Protein AF-A0A6D2KDP3-F1 (afdb_monomer)

Radius of gyration: 31.4 Å; Cα contacts (8 Å, |Δi|>4): 65; chains: 1; bounding box: 60×47×122 Å

Organism: NCBI:txid1685480

pLDDT: mean 83.22, std 13.93, range [36.09, 97.56]

Structure (mmCIF, N/CA/C/O backbone):
data_AF-A0A6D2KDP3-F1
#
_entry.id   AF-A0A6D2KDP3-F1
#
loop_
_atom_site.group_PDB
_atom_site.id
_atom_site.type_symbol
_atom_site.label_atom_id
_atom_site.label_alt_id
_atom_site.label_comp_id
_atom_site.label_asym_id
_atom_site.label_entity_id
_atom_site.label_seq_id
_atom_site.pdbx_PDB_ins_code
_atom_site.Cartn_x
_atom_site.Cartn_y
_atom_site.Cartn_z
_atom_site.occupancy
_atom_site.B_iso_or_equiv
_atom_site.auth_seq_id
_atom_site.auth_comp_id
_atom_site.auth_asym_id
_atom_site.auth_atom_id
_atom_site.pdbx_PDB_model_num
ATOM 1 N N . MET A 1 1 ? 18.283 -15.056 -41.418 1.00 46.12 1 MET A N 1
ATOM 2 C CA . MET A 1 1 ? 17.300 -15.075 -40.313 1.00 46.12 1 MET A CA 1
ATOM 3 C C . MET A 1 1 ? 17.983 -15.741 -39.132 1.00 46.12 1 MET A C 1
ATOM 5 O O . MET A 1 1 ? 18.569 -16.794 -39.342 1.00 46.12 1 MET A O 1
ATOM 9 N N . ALA A 1 2 ? 18.026 -15.110 -37.956 1.00 52.62 2 ALA A N 1
ATOM 10 C CA . ALA A 1 2 ? 18.610 -15.748 -36.775 1.00 52.62 2 ALA A CA 1
ATOM 11 C C . ALA A 1 2 ? 17.752 -16.968 -36.399 1.00 52.62 2 ALA A C 1
ATOM 13 O O . ALA A 1 2 ? 16.531 -16.838 -36.316 1.00 52.62 2 ALA A O 1
ATOM 14 N N . SER A 1 3 ? 18.375 -18.143 -36.258 1.00 61.03 3 SER A N 1
ATOM 15 C CA . SER A 1 3 ? 17.665 -19.381 -35.919 1.00 61.03 3 SER A CA 1
ATOM 16 C C . SER A 1 3 ? 17.065 -19.262 -34.520 1.00 61.03 3 SER A C 1
ATOM 18 O O . SER A 1 3 ? 17.753 -18.877 -33.576 1.00 61.03 3 SER A O 1
ATOM 20 N N . THR A 1 4 ? 15.778 -19.573 -34.400 1.00 68.31 4 THR A N 1
ATOM 21 C CA . THR A 1 4 ? 15.065 -19.679 -33.121 1.00 68.31 4 THR A CA 1
ATOM 22 C C . THR A 1 4 ? 15.136 -21.095 -32.540 1.00 68.31 4 THR A C 1
ATOM 24 O O . THR A 1 4 ? 14.509 -21.361 -31.513 1.00 68.31 4 THR A O 1
ATOM 27 N N . GLU A 1 5 ? 15.892 -22.009 -33.165 1.00 58.38 5 GLU A N 1
ATOM 28 C CA . GLU A 1 5 ? 16.120 -23.354 -32.631 1.00 58.38 5 GLU A CA 1
ATOM 29 C C . GLU A 1 5 ? 16.758 -23.285 -31.240 1.00 58.38 5 GLU A C 1
ATOM 31 O O . GLU A 1 5 ? 17.808 -22.678 -31.039 1.00 58.38 5 GLU A O 1
ATOM 36 N N . GLY A 1 6 ? 16.100 -23.916 -30.265 1.00 71.94 6 GLY A N 1
ATOM 37 C CA . GLY A 1 6 ? 16.553 -23.979 -28.873 1.00 71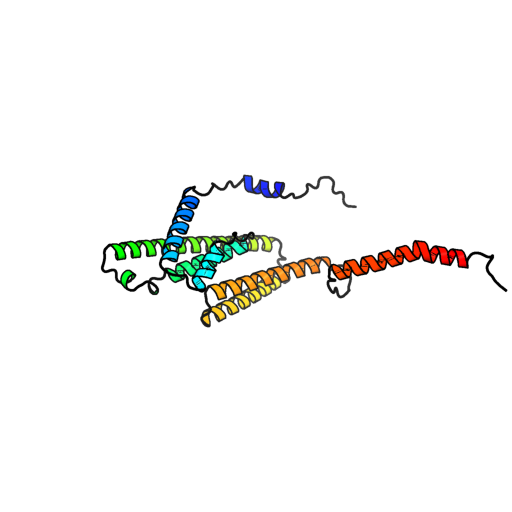.94 6 GLY A CA 1
ATOM 38 C C . GLY A 1 6 ? 16.032 -22.865 -27.961 1.00 71.94 6 GLY A C 1
ATOM 39 O O . GLY A 1 6 ? 16.231 -22.946 -26.749 1.00 71.94 6 GLY A O 1
ATOM 40 N N . LEU A 1 7 ? 15.324 -21.856 -28.485 1.00 75.06 7 LEU A N 1
ATOM 41 C CA . LEU A 1 7 ? 14.681 -20.845 -27.642 1.00 75.06 7 LEU A CA 1
ATOM 42 C C . LEU A 1 7 ? 13.385 -21.401 -27.043 1.00 75.06 7 LEU A C 1
ATOM 44 O O . LEU A 1 7 ? 12.393 -21.614 -27.738 1.00 75.06 7 LEU A O 1
ATOM 48 N N . VAL A 1 8 ? 13.386 -21.619 -25.728 1.00 73.00 8 VAL A N 1
ATOM 49 C CA . VAL A 1 8 ? 12.184 -22.008 -24.983 1.00 73.00 8 VAL A CA 1
ATOM 50 C C . VAL A 1 8 ? 11.321 -20.762 -24.749 1.00 73.00 8 VAL A C 1
ATOM 52 O O . VAL A 1 8 ? 11.825 -19.779 -24.197 1.00 73.00 8 VAL A O 1
ATOM 55 N N . PRO A 1 9 ? 10.029 -20.764 -25.131 1.00 75.31 9 PRO A N 1
ATOM 56 C CA . PRO A 1 9 ? 9.141 -19.644 -24.853 1.00 75.31 9 PRO A CA 1
ATOM 57 C C . PRO A 1 9 ? 9.036 -19.394 -23.346 1.00 75.31 9 PRO A C 1
ATOM 59 O O . PRO A 1 9 ? 8.791 -20.321 -22.570 1.00 75.31 9 PRO A O 1
ATOM 62 N N . ILE A 1 10 ? 9.154 -18.132 -22.927 1.00 81.94 10 ILE A N 1
ATOM 63 C CA . ILE A 1 10 ? 8.838 -17.739 -21.550 1.00 81.94 10 ILE A CA 1
ATOM 64 C C . ILE A 1 10 ? 7.318 -17.828 -21.389 1.00 81.94 10 ILE A C 1
ATOM 66 O O . ILE A 1 10 ? 6.576 -16.914 -21.747 1.00 81.94 10 ILE A O 1
ATOM 70 N N . THR A 1 11 ? 6.842 -18.967 -20.891 1.00 87.62 11 THR A N 1
ATOM 71 C CA . THR A 1 11 ? 5.418 -19.190 -20.620 1.00 87.62 11 THR A CA 1
ATOM 72 C C . THR A 1 11 ? 5.048 -18.727 -19.212 1.00 87.62 11 THR A C 1
ATOM 74 O O . THR A 1 11 ? 5.884 -18.679 -18.308 1.00 87.62 11 THR A O 1
ATOM 77 N N . ARG A 1 12 ? 3.756 -18.448 -18.987 1.00 83.44 12 ARG A N 1
ATOM 78 C CA . ARG A 1 12 ? 3.230 -18.173 -17.638 1.00 83.44 12 ARG A CA 1
ATOM 79 C C . ARG A 1 12 ? 3.528 -19.321 -16.670 1.00 83.44 12 ARG A C 1
ATOM 81 O O . ARG A 1 12 ? 3.846 -19.057 -15.520 1.00 83.44 12 ARG A O 1
ATOM 88 N N . ALA A 1 13 ? 3.450 -20.569 -17.137 1.00 86.62 13 ALA A N 1
ATOM 89 C CA . ALA A 1 13 ? 3.757 -21.750 -16.332 1.00 86.62 13 ALA A CA 1
ATOM 90 C C . ALA A 1 13 ? 5.242 -21.811 -15.946 1.00 86.62 13 ALA A C 1
ATOM 92 O O . ALA A 1 13 ? 5.565 -22.046 -14.787 1.00 86.62 13 ALA A O 1
ATOM 93 N N . PHE A 1 14 ? 6.140 -21.521 -16.893 1.00 87.44 14 PHE A N 1
ATOM 94 C CA . PHE A 1 14 ? 7.574 -21.437 -16.621 1.00 87.44 14 PHE A CA 1
ATOM 95 C C . PHE A 1 14 ? 7.880 -20.371 -15.562 1.00 87.44 14 PHE A C 1
ATOM 97 O O . PHE A 1 14 ? 8.545 -20.672 -14.575 1.00 87.44 14 PHE A O 1
ATOM 104 N N . LEU A 1 15 ? 7.331 -19.158 -15.699 1.00 85.88 15 LEU A N 1
ATOM 105 C CA . LEU A 1 15 ? 7.496 -18.108 -14.686 1.00 85.88 15 LEU A CA 1
ATOM 106 C C . LEU A 1 15 ? 6.872 -18.493 -13.335 1.00 85.88 15 LEU A C 1
ATOM 108 O O . LEU A 1 15 ? 7.463 -18.218 -12.295 1.00 85.88 15 LEU A O 1
ATOM 112 N N . ALA A 1 16 ? 5.707 -19.150 -13.342 1.00 86.12 16 ALA A N 1
ATOM 113 C CA . ALA A 1 16 ? 5.037 -19.605 -12.125 1.00 86.12 16 ALA A CA 1
ATOM 114 C C . ALA A 1 16 ? 5.876 -20.635 -11.352 1.00 86.12 16 ALA A C 1
ATOM 116 O O . ALA A 1 16 ? 5.977 -20.522 -10.136 1.00 86.12 16 ALA A O 1
ATOM 117 N N . SER A 1 17 ? 6.558 -21.553 -12.047 1.00 88.62 17 SER A N 1
ATOM 118 C CA . SER A 1 17 ? 7.390 -22.588 -11.412 1.00 88.62 17 SER A CA 1
ATOM 119 C C . SER A 1 17 ? 8.554 -22.047 -10.574 1.00 88.62 17 SER A C 1
ATOM 121 O O . SER A 1 17 ? 9.079 -22.734 -9.699 1.00 88.62 17 SER A O 1
ATOM 123 N N . TYR A 1 18 ? 8.961 -20.791 -10.794 1.00 87.12 18 TYR A N 1
ATOM 124 C CA . TYR A 1 18 ? 9.938 -20.132 -9.927 1.00 87.12 18 TYR A CA 1
ATOM 125 C C . TYR A 1 18 ? 9.412 -19.991 -8.490 1.00 87.12 18 TYR A C 1
ATOM 127 O O . TYR A 1 18 ? 10.179 -20.118 -7.533 1.00 87.12 18 TYR A O 1
ATOM 135 N N . TYR A 1 19 ? 8.106 -19.758 -8.340 1.00 86.56 19 TYR A N 1
ATOM 136 C CA . TYR A 1 19 ? 7.448 -19.572 -7.050 1.00 86.56 19 TYR A CA 1
ATOM 137 C C . TYR A 1 19 ? 7.180 -20.887 -6.313 1.00 86.56 19 TYR A C 1
ATOM 139 O O . TYR A 1 19 ? 7.042 -20.855 -5.095 1.00 86.56 19 TYR A O 1
ATOM 147 N N . ASP A 1 20 ? 7.222 -22.039 -6.991 1.00 89.38 20 ASP A N 1
ATOM 148 C CA . ASP A 1 20 ? 7.078 -23.361 -6.354 1.00 89.38 20 ASP A CA 1
ATOM 149 C C . ASP A 1 20 ? 8.162 -23.616 -5.290 1.00 89.38 20 ASP A C 1
ATOM 151 O O . ASP A 1 20 ? 7.960 -24.363 -4.335 1.00 89.38 20 ASP A O 1
ATOM 155 N N . LYS A 1 21 ? 9.319 -22.952 -5.420 1.00 92.44 21 LYS A N 1
ATOM 156 C CA . LYS A 1 21 ? 10.424 -23.000 -4.446 1.00 92.44 21 LYS A CA 1
ATOM 157 C C . LYS A 1 21 ? 10.150 -22.200 -3.170 1.00 92.44 21 LYS A C 1
ATOM 159 O O . LYS A 1 21 ? 10.904 -22.320 -2.207 1.00 92.44 21 LYS A O 1
ATOM 164 N N . TYR A 1 22 ? 9.113 -21.369 -3.175 1.00 88.56 22 TYR A N 1
ATOM 165 C CA . TYR A 1 22 ? 8.744 -20.463 -2.094 1.00 88.56 22 TYR A CA 1
ATOM 166 C C . TYR A 1 22 ? 7.292 -20.731 -1.673 1.00 88.56 22 TYR A C 1
ATOM 168 O O . TYR A 1 22 ? 6.423 -19.883 -1.897 1.00 88.56 22 TYR A O 1
ATOM 176 N N . PRO A 1 23 ? 7.001 -21.910 -1.090 1.00 86.44 23 PRO A N 1
ATOM 177 C CA . PRO A 1 23 ? 5.648 -22.248 -0.675 1.00 86.44 23 PRO A CA 1
ATOM 178 C C . PRO A 1 23 ? 5.154 -21.248 0.374 1.00 86.44 23 PRO A C 1
ATOM 180 O O . PRO A 1 23 ? 5.837 -20.971 1.362 1.00 86.44 23 PRO A O 1
ATOM 183 N N . PHE A 1 24 ? 3.956 -20.713 0.153 1.00 82.81 24 PHE A N 1
ATOM 184 C CA . PHE A 1 24 ? 3.272 -19.857 1.112 1.00 82.81 24 PHE A CA 1
ATOM 185 C C . PHE A 1 24 ? 2.238 -20.703 1.867 1.00 82.81 24 PHE A C 1
ATOM 187 O O . PHE A 1 24 ? 1.398 -21.329 1.214 1.00 82.81 24 PHE A O 1
ATOM 194 N N . PRO A 1 25 ? 2.294 -20.774 3.210 1.00 88.69 25 PRO A N 1
ATOM 195 C CA . PRO A 1 25 ? 1.276 -21.486 3.969 1.00 88.69 25 PRO A CA 1
ATOM 196 C C . PRO A 1 25 ? -0.090 -20.827 3.732 1.00 88.69 25 PRO A C 1
ATOM 198 O O . PRO A 1 25 ? -0.162 -19.597 3.658 1.00 88.69 25 PRO A O 1
ATOM 201 N N . PRO A 1 26 ? -1.176 -21.608 3.598 1.00 88.19 26 PRO A N 1
ATOM 202 C CA . PRO A 1 26 ? -2.503 -21.028 3.471 1.00 88.19 26 PRO A CA 1
ATOM 203 C C . PRO A 1 26 ? -2.823 -20.171 4.701 1.00 88.19 26 PRO A C 1
ATOM 205 O O . PRO A 1 26 ? -2.294 -20.390 5.794 1.00 88.19 26 PRO A O 1
ATOM 208 N N . LEU A 1 27 ? -3.689 -19.177 4.508 1.00 89.00 27 LEU A N 1
ATOM 209 C CA . LEU A 1 27 ? -4.209 -18.383 5.618 1.00 89.00 27 LEU A CA 1
ATOM 210 C C . LEU A 1 27 ? -4.971 -19.291 6.594 1.00 89.00 27 LEU A C 1
ATOM 212 O O . LEU A 1 27 ? -5.552 -20.291 6.181 1.00 89.00 27 LEU A O 1
ATOM 216 N N . SER A 1 28 ? -4.970 -18.929 7.879 1.00 94.25 28 SER A N 1
ATOM 217 C CA . SER A 1 28 ? -5.755 -19.645 8.891 1.00 94.25 28 SER A CA 1
ATOM 218 C C . SER A 1 28 ? -7.245 -19.602 8.545 1.00 94.25 28 SER A C 1
ATOM 220 O O . SER A 1 28 ? -7.756 -18.545 8.167 1.00 94.25 28 SER A O 1
ATOM 222 N N . ASP A 1 29 ? -7.953 -20.710 8.771 1.00 91.75 29 ASP A N 1
ATOM 223 C CA . ASP A 1 29 ? -9.418 -20.787 8.657 1.00 91.75 29 ASP A CA 1
ATOM 224 C C . ASP A 1 29 ? -10.123 -19.777 9.581 1.00 91.75 29 ASP A C 1
ATOM 226 O O . ASP A 1 29 ? -11.243 -19.330 9.308 1.00 91.75 29 ASP A O 1
ATOM 230 N N . ASP A 1 30 ? -9.441 -19.351 10.651 1.00 94.44 30 ASP A N 1
ATOM 231 C CA . ASP A 1 30 ? -9.917 -18.296 11.542 1.00 94.44 30 ASP A CA 1
ATOM 232 C C . ASP A 1 30 ? -10.173 -16.981 10.802 1.00 94.44 30 ASP A C 1
ATOM 234 O O . ASP A 1 30 ? -11.064 -16.243 11.203 1.00 94.44 30 ASP A O 1
ATOM 238 N N . VAL A 1 31 ? -9.442 -16.680 9.722 1.00 90.31 31 VAL A N 1
ATOM 239 C CA . VAL A 1 31 ? -9.628 -15.435 8.961 1.00 90.31 31 VAL A CA 1
ATOM 240 C C . VAL A 1 31 ? -11.032 -15.390 8.367 1.00 90.31 31 VAL A C 1
ATOM 242 O O . VAL A 1 31 ? -11.761 -14.432 8.600 1.00 90.31 31 VAL A O 1
ATOM 245 N N . SER A 1 32 ? -11.450 -16.445 7.663 1.00 89.62 32 SER A N 1
ATOM 246 C CA . SER A 1 32 ? -12.784 -16.509 7.057 1.00 89.62 32 SER A CA 1
ATOM 247 C C . SER A 1 32 ? -13.897 -16.493 8.104 1.00 89.62 32 SER A C 1
ATOM 249 O O . SER A 1 32 ? -14.913 -15.819 7.906 1.00 89.62 32 SER A O 1
ATOM 251 N N . ARG A 1 33 ? -13.698 -17.192 9.231 1.00 95.06 33 ARG A N 1
ATOM 252 C CA . ARG A 1 33 ? -14.648 -17.178 10.352 1.00 95.06 33 ARG A CA 1
ATOM 253 C C . ARG A 1 33 ? -14.780 -15.772 10.942 1.00 95.06 33 ARG A C 1
ATOM 255 O O . ARG A 1 33 ? -15.877 -15.227 10.957 1.00 95.06 33 ARG A O 1
ATOM 262 N N . LEU A 1 34 ? -13.666 -15.163 11.350 1.00 94.25 34 LEU A N 1
ATOM 263 C CA . LEU A 1 34 ? -13.648 -13.838 11.974 1.00 94.25 34 LEU A CA 1
ATOM 264 C C . LEU A 1 34 ? -14.169 -12.751 11.029 1.00 94.25 34 LEU A C 1
ATOM 266 O O . LEU A 1 34 ? -14.900 -11.872 11.471 1.00 94.25 34 LEU A O 1
ATOM 270 N N . SER A 1 35 ? -13.862 -12.818 9.729 1.00 90.25 35 SER A N 1
ATOM 271 C CA . SER A 1 35 ? -14.442 -11.900 8.742 1.00 90.25 35 SER A CA 1
ATOM 272 C C . SER A 1 35 ? -15.966 -12.019 8.674 1.00 90.25 35 SER A C 1
ATOM 274 O O . SER A 1 35 ? -16.649 -11.000 8.647 1.00 90.25 35 SER A O 1
ATOM 276 N N . SER A 1 36 ? -16.505 -13.242 8.706 1.00 90.38 36 SER A N 1
ATOM 277 C CA . SER A 1 36 ? -17.957 -13.475 8.694 1.00 90.38 36 SER A CA 1
ATOM 278 C C . SER A 1 36 ? -18.632 -12.957 9.970 1.00 90.38 36 SER A C 1
ATOM 280 O O . SER A 1 36 ? -19.693 -12.327 9.905 1.00 90.38 36 SER A O 1
ATOM 282 N N . ASP A 1 37 ? -17.993 -13.163 11.124 1.00 93.44 37 ASP A N 1
ATOM 283 C CA . ASP A 1 37 ? -18.463 -12.645 12.412 1.00 93.44 37 ASP A CA 1
ATOM 284 C C . ASP A 1 37 ? -18.471 -11.107 12.411 1.00 93.44 37 ASP A C 1
ATOM 286 O O . ASP A 1 37 ? -19.469 -10.485 12.783 1.00 93.44 37 ASP A O 1
ATOM 290 N N . MET A 1 38 ? -17.401 -10.474 11.914 1.00 89.56 38 MET A N 1
ATOM 291 C CA . MET A 1 38 ? -17.318 -9.016 11.772 1.00 89.56 38 MET A CA 1
ATOM 292 C C . MET A 1 38 ? -18.407 -8.471 10.843 1.00 89.56 38 MET A C 1
ATOM 294 O O . MET A 1 38 ? -19.080 -7.506 11.203 1.00 89.56 38 MET A O 1
ATOM 298 N N . SER A 1 39 ? -18.635 -9.093 9.681 1.00 87.69 39 SER A N 1
ATOM 299 C CA . SER A 1 39 ? -19.715 -8.694 8.770 1.00 87.69 39 SER A CA 1
ATOM 300 C C . SER A 1 39 ? -21.092 -8.788 9.431 1.00 87.69 39 SER A C 1
ATOM 302 O O . SER A 1 39 ? -21.916 -7.891 9.258 1.00 87.69 39 SER A O 1
ATOM 304 N N . SER A 1 40 ? -21.328 -9.831 10.231 1.00 91.38 40 SER A N 1
ATOM 305 C CA . SER A 1 40 ? -22.587 -10.014 10.964 1.00 91.38 40 SER A CA 1
ATOM 306 C C . SER A 1 40 ? -22.798 -8.915 12.012 1.00 91.38 40 SER A C 1
ATOM 308 O O . SER A 1 40 ? -23.883 -8.342 12.105 1.00 91.38 40 SER A O 1
ATOM 310 N N . LEU A 1 41 ? -21.751 -8.556 12.762 1.00 90.06 41 LEU A N 1
ATOM 311 C CA . LEU A 1 41 ? -21.798 -7.457 13.733 1.00 90.06 41 LEU A CA 1
ATOM 312 C C . LEU A 1 41 ? -22.047 -6.099 13.063 1.00 90.06 41 LEU A C 1
ATOM 314 O O . LEU A 1 41 ? -22.858 -5.314 13.553 1.00 90.06 41 LEU A O 1
ATOM 318 N N . ILE A 1 42 ? -21.404 -5.833 11.922 1.00 85.81 42 ILE A N 1
ATOM 319 C CA . ILE A 1 42 ? -21.619 -4.603 11.142 1.00 85.81 42 ILE A CA 1
ATOM 320 C C . ILE A 1 42 ? -23.080 -4.504 10.682 1.00 85.81 42 ILE A C 1
ATOM 322 O O . ILE A 1 42 ? -23.688 -3.441 10.799 1.00 85.81 42 ILE A O 1
ATOM 326 N N . GLN A 1 43 ? -23.673 -5.606 10.212 1.00 86.38 43 GLN A N 1
ATOM 327 C CA . GLN A 1 43 ? -25.085 -5.635 9.815 1.00 86.38 43 GLN A CA 1
ATOM 328 C C . GLN A 1 43 ? -26.025 -5.343 10.990 1.00 86.38 43 GLN A C 1
ATOM 330 O O . GLN A 1 43 ? -26.993 -4.603 10.821 1.00 86.38 43 GLN A O 1
ATOM 335 N N . LEU A 1 44 ? -25.738 -5.878 12.181 1.00 89.75 44 LEU A N 1
ATOM 336 C CA . LEU A 1 44 ? -26.519 -5.588 13.388 1.00 89.75 44 LEU A CA 1
ATOM 337 C C . LEU A 1 44 ? -26.429 -4.109 13.788 1.00 89.75 44 LEU A C 1
ATOM 339 O O . LEU A 1 44 ? -27.440 -3.515 14.158 1.00 89.75 44 LEU A O 1
ATOM 343 N N . LEU A 1 45 ? -25.249 -3.494 13.680 1.00 86.06 45 LEU A N 1
ATOM 344 C CA . LEU A 1 45 ? -25.071 -2.063 13.950 1.00 86.06 45 LEU A CA 1
ATOM 345 C C . LEU A 1 45 ? -25.836 -1.192 12.944 1.00 86.06 45 LEU A C 1
ATOM 347 O O . LEU A 1 45 ? -26.512 -0.244 13.344 1.00 86.06 45 LEU A O 1
ATOM 351 N N . ALA A 1 46 ? -25.803 -1.550 11.658 1.00 83.81 46 ALA A N 1
ATOM 352 C CA . ALA A 1 46 ? -26.519 -0.833 10.601 1.00 83.81 46 ALA A CA 1
ATOM 353 C C . ALA A 1 46 ? -28.054 -0.887 10.756 1.00 83.81 46 ALA A C 1
ATOM 355 O O . ALA A 1 46 ? -28.758 -0.006 10.265 1.00 83.81 46 ALA A O 1
ATOM 356 N N . GLN A 1 47 ? -28.588 -1.900 11.450 1.00 86.81 47 GLN A N 1
ATOM 357 C CA . GLN A 1 47 ? -30.016 -1.973 11.787 1.00 86.81 47 GLN A CA 1
ATOM 358 C C . GLN A 1 47 ? -30.416 -0.975 12.880 1.00 86.81 47 GLN A C 1
ATOM 360 O O . GLN A 1 47 ? -31.574 -0.565 12.927 1.00 86.81 47 GLN A O 1
ATOM 365 N N . GLN A 1 48 ? -29.485 -0.587 13.757 1.00 87.38 48 GLN A N 1
ATOM 366 C CA . GLN A 1 48 ? -29.758 0.362 14.839 1.00 87.38 48 GLN A CA 1
ATOM 367 C C . GLN A 1 48 ? -29.583 1.820 14.406 1.00 87.38 48 GLN A C 1
ATOM 369 O O . GLN A 1 48 ? -30.296 2.691 14.901 1.00 87.38 48 GLN A O 1
ATOM 374 N N . SER A 1 49 ? -28.676 2.076 13.461 1.00 85.25 49 SER A N 1
ATOM 375 C CA . SER A 1 49 ? -28.372 3.414 12.952 1.00 85.25 49 SER A CA 1
ATOM 376 C C . SER A 1 49 ? -28.094 3.357 11.455 1.00 85.25 49 SER A C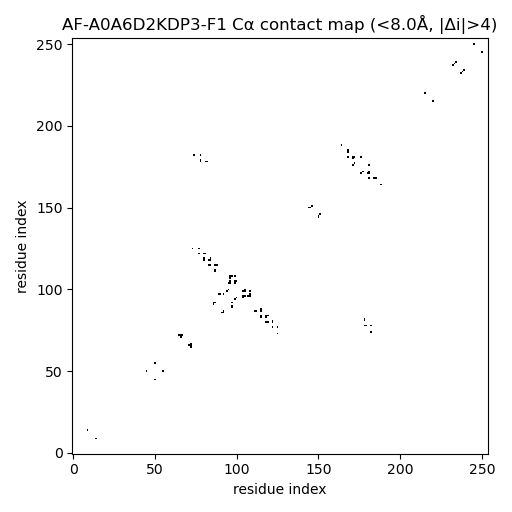 1
ATOM 378 O O . SER A 1 49 ? -27.237 2.594 11.013 1.00 85.25 49 SER A O 1
ATOM 380 N N . SER A 1 50 ? -28.786 4.186 10.666 1.00 83.94 50 SER A N 1
ATOM 381 C CA . SER A 1 50 ? -28.498 4.284 9.232 1.00 83.94 50 SER A CA 1
ATOM 382 C C . SER A 1 50 ? -27.089 4.847 9.008 1.00 83.94 50 SER A C 1
ATOM 384 O O . SER A 1 50 ? -26.757 5.870 9.614 1.00 83.94 50 SER A O 1
ATOM 386 N N . PRO A 1 51 ? -26.271 4.223 8.141 1.00 84.12 51 PRO A N 1
ATOM 387 C CA . PRO A 1 51 ? -24.927 4.703 7.861 1.00 84.12 51 PRO A CA 1
ATOM 388 C C . PRO A 1 51 ? -24.973 6.077 7.191 1.00 84.12 51 PRO A C 1
ATOM 390 O O . PRO A 1 51 ? -25.830 6.372 6.355 1.00 84.12 51 PRO A O 1
ATOM 393 N N . SER A 1 52 ? -24.015 6.925 7.540 1.00 87.12 52 SER A N 1
ATOM 394 C CA . SER A 1 52 ? -23.745 8.172 6.835 1.00 87.12 52 SER A CA 1
ATOM 395 C C . SER A 1 52 ? -23.313 7.909 5.386 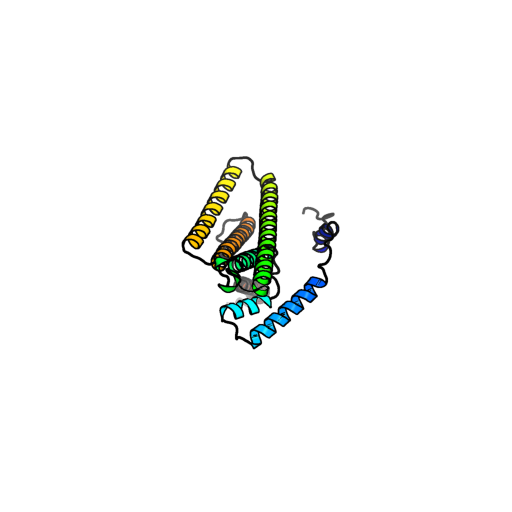1.00 87.12 52 SER A C 1
ATOM 397 O O . SER A 1 52 ? -22.946 6.796 4.996 1.00 87.12 52 SER A O 1
ATOM 399 N N . GLN A 1 53 ? -23.297 8.962 4.566 1.00 84.94 53 GLN A N 1
ATOM 400 C CA . GLN A 1 53 ? -22.809 8.869 3.187 1.00 84.94 53 GLN A CA 1
ATOM 401 C C . GLN A 1 53 ? -21.351 8.376 3.122 1.00 84.94 53 GLN A C 1
ATOM 403 O O . GLN A 1 53 ? -21.005 7.588 2.244 1.00 84.94 53 GLN A O 1
ATOM 408 N N . GLY A 1 54 ? -20.504 8.804 4.065 1.00 82.56 54 GLY A N 1
ATOM 409 C CA . GLY A 1 54 ? -19.108 8.367 4.143 1.00 82.56 54 GLY A CA 1
ATOM 410 C C . GLY A 1 54 ? -18.968 6.888 4.509 1.00 82.56 54 GLY A C 1
ATOM 411 O O . GLY A 1 54 ? -18.173 6.179 3.893 1.00 82.56 54 GLY A O 1
ATOM 412 N N . GLU A 1 55 ? -19.773 6.412 5.460 1.00 83.75 55 GLU A N 1
ATOM 413 C CA . GLU A 1 55 ? -19.803 4.999 5.866 1.00 83.75 55 GLU A CA 1
ATOM 414 C C . GLU A 1 55 ? -20.358 4.103 4.758 1.00 83.75 55 GLU A C 1
ATOM 416 O O . GLU A 1 55 ? -19.829 3.022 4.526 1.00 83.75 55 GLU A O 1
ATOM 421 N N . THR A 1 56 ? -21.358 4.576 4.013 1.00 84.38 56 THR A N 1
ATOM 422 C CA . THR A 1 56 ? -21.910 3.845 2.863 1.00 84.38 56 THR A CA 1
ATOM 423 C C . THR A 1 56 ? -20.836 3.608 1.798 1.00 84.38 56 THR A C 1
ATOM 425 O O . THR A 1 56 ? -20.639 2.471 1.381 1.00 84.38 56 THR A O 1
ATOM 428 N N . CYS A 1 57 ? -20.054 4.635 1.437 1.00 84.25 57 CYS A N 1
ATOM 429 C CA . CYS A 1 57 ? -18.932 4.469 0.504 1.00 84.25 57 CYS A CA 1
ATOM 430 C C . CYS A 1 57 ? -17.885 3.455 0.996 1.00 84.25 57 CYS A C 1
ATOM 432 O O . CYS A 1 57 ? -17.318 2.725 0.189 1.00 84.25 57 CYS A O 1
ATOM 434 N N . LEU A 1 58 ? -17.608 3.415 2.304 1.00 84.19 58 LEU A N 1
ATOM 435 C CA . LEU A 1 58 ? -16.668 2.457 2.897 1.00 84.19 58 LEU A CA 1
ATOM 436 C C . LEU A 1 58 ? -17.201 1.022 2.857 1.00 84.19 58 LEU A C 1
ATOM 438 O O . LEU A 1 58 ? -16.445 0.097 2.567 1.00 84.19 58 LEU A O 1
ATOM 442 N N . ILE A 1 59 ? -18.494 0.837 3.125 1.00 83.19 59 ILE A N 1
ATOM 443 C CA . ILE A 1 59 ? -19.165 -0.463 3.016 1.00 83.19 59 ILE A CA 1
ATOM 444 C C . ILE A 1 59 ? -19.129 -0.946 1.563 1.00 83.19 59 ILE A C 1
ATOM 446 O O . ILE A 1 59 ? -18.796 -2.102 1.306 1.00 83.19 59 ILE A O 1
ATOM 450 N N . ASP A 1 60 ? -19.415 -0.063 0.607 1.00 84.31 60 ASP A N 1
ATOM 451 C CA . ASP A 1 60 ? -19.349 -0.389 -0.816 1.00 84.31 60 ASP A CA 1
ATOM 452 C C . ASP A 1 60 ? -17.925 -0.767 -1.243 1.00 84.31 60 ASP A C 1
ATOM 454 O O . ASP A 1 60 ? -17.754 -1.770 -1.935 1.00 84.31 60 ASP A O 1
ATOM 458 N N . GLU A 1 61 ? -16.904 -0.019 -0.801 1.00 84.75 61 GLU A N 1
ATOM 459 C CA . GLU A 1 61 ? -15.487 -0.321 -1.062 1.00 84.75 61 GLU A CA 1
ATOM 460 C C . GLU A 1 61 ? -15.077 -1.676 -0.465 1.00 84.75 61 GLU A C 1
ATOM 462 O O . GLU A 1 61 ? -14.414 -2.460 -1.142 1.00 84.75 61 GLU A O 1
ATOM 467 N N . ALA A 1 62 ? -15.523 -1.998 0.754 1.00 82.00 62 ALA A N 1
ATOM 468 C CA . ALA A 1 62 ? -15.237 -3.276 1.410 1.00 82.00 62 ALA A CA 1
ATOM 469 C C . ALA A 1 62 ? -15.857 -4.488 0.687 1.00 82.00 62 ALA A C 1
ATOM 471 O O . ALA A 1 62 ? -15.335 -5.597 0.789 1.00 82.00 62 ALA A O 1
ATOM 472 N N . ASN A 1 63 ? -16.949 -4.279 -0.053 1.00 83.06 63 ASN A N 1
ATOM 473 C CA . ASN A 1 63 ? -17.615 -5.318 -0.841 1.00 83.06 63 ASN A CA 1
ATOM 474 C C . ASN A 1 63 ? -17.043 -5.470 -2.264 1.00 83.06 63 ASN A C 1
ATOM 476 O O . ASN A 1 63 ? -17.428 -6.398 -2.980 1.00 83.06 63 ASN A O 1
ATOM 480 N N . GLN A 1 64 ? -16.143 -4.581 -2.703 1.00 84.94 64 GLN A N 1
ATOM 481 C CA . GLN A 1 64 ? -15.499 -4.710 -4.010 1.00 84.94 64 GLN A CA 1
ATOM 482 C C . GLN A 1 64 ? -14.449 -5.831 -4.012 1.00 84.94 64 GLN A C 1
ATOM 484 O O . GLN A 1 64 ? -13.787 -6.078 -3.000 1.00 84.94 64 GLN A O 1
ATOM 489 N N . PRO A 1 65 ? -14.229 -6.500 -5.160 1.00 84.75 65 PRO A N 1
ATOM 490 C CA . PRO A 1 65 ? -13.115 -7.424 -5.287 1.00 84.75 65 PRO A CA 1
ATOM 491 C C . PRO A 1 65 ? -11.785 -6.681 -5.077 1.00 84.75 65 PRO A C 1
ATOM 493 O O . PRO A 1 65 ? -11.635 -5.538 -5.523 1.00 84.75 65 PRO A O 1
ATOM 496 N N . PRO A 1 66 ? -10.790 -7.323 -4.441 1.00 81.25 66 PRO A N 1
ATOM 497 C CA . PRO A 1 66 ? -9.506 -6.688 -4.195 1.00 81.25 66 PRO A CA 1
ATOM 498 C C . PRO A 1 66 ? -8.816 -6.312 -5.517 1.00 81.25 66 PRO A C 1
ATOM 500 O O . PRO A 1 66 ? -8.952 -7.034 -6.513 1.00 81.25 66 PRO A O 1
ATOM 503 N N . PRO A 1 67 ? -8.019 -5.224 -5.541 1.00 84.50 67 PRO A N 1
ATOM 504 C CA . PRO A 1 67 ? -7.284 -4.835 -6.734 1.00 84.50 67 PRO A CA 1
ATOM 505 C C . PRO A 1 67 ? -6.399 -5.970 -7.254 1.00 84.50 67 PRO A C 1
ATOM 507 O O . PRO A 1 67 ? -5.619 -6.562 -6.509 1.00 84.50 67 PRO A O 1
ATOM 510 N N . HIS A 1 68 ? -6.474 -6.237 -8.559 1.00 81.94 68 HIS A N 1
ATOM 511 C CA . HIS A 1 68 ? -5.683 -7.295 -9.197 1.00 81.94 68 HIS A CA 1
ATOM 512 C C . HIS A 1 68 ? -4.176 -6.976 -9.211 1.00 81.94 68 HIS A C 1
ATOM 514 O O . HIS A 1 68 ? -3.331 -7.870 -9.264 1.00 81.94 68 HIS A O 1
ATOM 520 N N . LYS A 1 69 ? -3.810 -5.690 -9.222 1.00 82.69 69 LYS A N 1
ATOM 521 C CA . LYS A 1 69 ? -2.412 -5.258 -9.283 1.00 82.69 69 LYS A CA 1
ATOM 522 C C . LYS A 1 69 ? -1.822 -5.178 -7.880 1.00 82.69 69 LYS A C 1
ATOM 524 O O . LYS A 1 69 ? -2.351 -4.478 -7.024 1.00 82.69 69 LYS A O 1
ATOM 529 N N . ILE A 1 70 ? -0.678 -5.832 -7.675 1.00 82.25 70 ILE A N 1
ATOM 530 C CA . ILE A 1 70 ? 0.005 -5.858 -6.374 1.00 82.25 70 ILE A CA 1
ATOM 531 C C . ILE A 1 70 ? 0.357 -4.457 -5.863 1.00 82.25 70 ILE A C 1
ATOM 533 O O . ILE A 1 70 ? 0.238 -4.196 -4.673 1.00 82.25 70 ILE A O 1
ATOM 537 N N . ASP A 1 71 ? 0.757 -3.536 -6.742 1.00 81.50 71 ASP A N 1
ATOM 538 C CA . ASP A 1 71 ? 1.081 -2.168 -6.341 1.00 81.50 71 ASP A CA 1
ATOM 539 C C . ASP A 1 71 ? -0.156 -1.400 -5.879 1.00 81.50 71 ASP A C 1
ATOM 541 O O . ASP A 1 71 ? -0.084 -0.716 -4.867 1.00 81.50 71 ASP A O 1
ATOM 545 N N . GLU A 1 72 ? -1.283 -1.567 -6.569 1.00 84.56 72 GLU A N 1
ATOM 546 C CA . GLU A 1 72 ? -2.568 -0.969 -6.196 1.00 84.56 72 GLU A CA 1
ATOM 547 C C . GLU A 1 72 ? -3.074 -1.525 -4.866 1.00 84.56 72 GLU A C 1
ATOM 549 O O . GLU A 1 72 ? -3.501 -0.776 -3.994 1.00 84.56 72 GLU A O 1
ATOM 554 N N . ASN A 1 73 ? -2.955 -2.841 -4.678 1.00 87.88 73 ASN A N 1
ATOM 555 C CA . ASN A 1 73 ? -3.341 -3.505 -3.442 1.00 87.88 73 ASN A CA 1
ATOM 556 C C . ASN A 1 73 ? -2.493 -3.026 -2.253 1.00 87.88 73 ASN A C 1
ATOM 558 O O . ASN A 1 73 ? -3.037 -2.612 -1.235 1.00 87.88 73 ASN A O 1
ATOM 562 N N . MET A 1 74 ? -1.164 -3.013 -2.394 1.00 85.50 74 MET A N 1
ATOM 563 C CA . MET A 1 74 ? -0.254 -2.539 -1.343 1.00 85.50 74 MET A CA 1
ATOM 564 C C . MET A 1 74 ? -0.506 -1.073 -0.987 1.00 85.50 74 MET A C 1
ATOM 566 O O . MET A 1 74 ? -0.403 -0.681 0.173 1.00 85.50 74 MET A O 1
ATOM 570 N N . TRP A 1 75 ? -0.851 -0.271 -1.988 1.00 86.38 75 TRP A N 1
ATOM 571 C CA . TRP A 1 75 ? -1.201 1.126 -1.817 1.00 86.38 75 TRP A CA 1
ATOM 572 C C . TRP A 1 75 ? -2.482 1.320 -1.017 1.00 86.38 75 TRP A C 1
ATOM 574 O O . TRP A 1 75 ? -2.494 2.060 -0.037 1.00 86.38 75 TRP A O 1
ATOM 584 N N . LYS A 1 76 ? -3.539 0.607 -1.415 1.00 87.56 76 LYS A N 1
ATOM 585 C CA . LYS A 1 76 ? -4.828 0.613 -0.731 1.00 87.56 76 LYS A CA 1
ATOM 586 C C . LYS A 1 76 ? -4.705 0.107 0.699 1.00 87.56 76 LYS A C 1
ATOM 588 O O . LYS A 1 76 ? -5.229 0.740 1.602 1.00 87.56 76 LYS A O 1
ATOM 593 N N . ASN A 1 77 ? -3.939 -0.956 0.935 1.00 90.25 77 ASN A N 1
ATOM 594 C CA . ASN A 1 77 ? -3.680 -1.433 2.294 1.00 90.25 77 ASN A CA 1
ATOM 595 C C . ASN A 1 77 ? -3.041 -0.349 3.166 1.00 90.25 77 ASN A C 1
ATOM 597 O O . ASN A 1 77 ? -3.440 -0.179 4.312 1.00 90.25 77 ASN A O 1
ATOM 601 N N . ARG A 1 78 ? -2.080 0.408 2.626 1.00 92.12 78 ARG A N 1
ATOM 602 C CA . ARG A 1 78 ? -1.415 1.477 3.373 1.00 92.12 78 ARG A CA 1
ATOM 603 C C . ARG A 1 78 ? -2.362 2.645 3.683 1.00 92.12 78 ARG A C 1
ATOM 605 O O . ARG A 1 78 ? -2.383 3.096 4.823 1.00 92.12 78 ARG A O 1
ATOM 612 N N . GLU A 1 79 ? -3.180 3.061 2.710 1.00 91.94 79 GLU A N 1
ATOM 613 C CA . GLU A 1 79 ? -4.251 4.055 2.900 1.00 91.94 79 GLU A CA 1
ATOM 614 C C . GLU A 1 79 ? -5.183 3.637 4.046 1.00 91.94 79 GLU A C 1
ATOM 616 O O . GLU A 1 79 ? -5.366 4.382 5.005 1.00 91.94 79 GLU A O 1
ATOM 621 N N . GLN A 1 80 ? -5.709 2.409 3.988 1.00 90.88 80 GLN A N 1
ATOM 622 C CA . GLN A 1 80 ? -6.648 1.896 4.987 1.00 90.88 80 GLN A CA 1
ATOM 623 C C . GLN A 1 80 ? -5.999 1.757 6.373 1.00 90.88 80 GLN A C 1
ATOM 625 O O . GLN A 1 80 ? -6.621 2.091 7.377 1.00 90.88 80 GLN A O 1
ATOM 630 N N . MET A 1 81 ? -4.740 1.312 6.457 1.00 93.50 81 MET A N 1
ATOM 631 C CA . MET A 1 81 ? -4.012 1.238 7.731 1.00 93.50 81 MET A CA 1
ATOM 632 C C . MET A 1 81 ? -3.805 2.622 8.357 1.00 93.50 81 MET A C 1
ATOM 634 O O . MET A 1 81 ? -3.994 2.769 9.563 1.00 93.50 81 MET A O 1
ATOM 638 N N . GLU A 1 82 ? -3.439 3.636 7.567 1.00 94.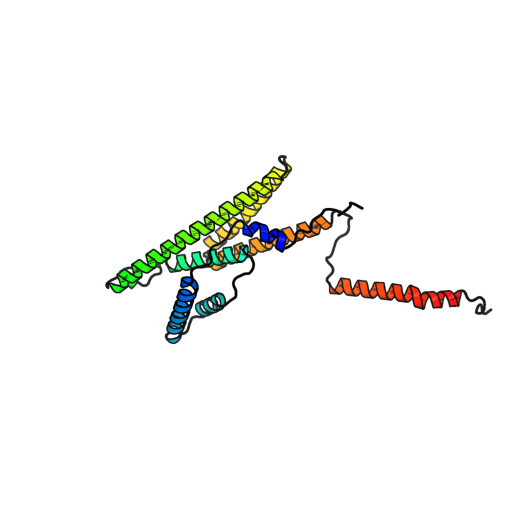38 82 GLU A N 1
ATOM 639 C CA . GLU A 1 82 ? -3.255 5.002 8.073 1.00 94.38 82 GLU A CA 1
ATOM 640 C C . GLU A 1 82 ? -4.587 5.635 8.508 1.00 94.38 82 GLU A C 1
ATOM 642 O O . GLU A 1 82 ? -4.635 6.267 9.563 1.00 94.38 82 GLU A O 1
ATOM 647 N N . GLU A 1 83 ? -5.682 5.397 7.779 1.00 92.75 83 GLU A N 1
ATOM 648 C CA . GLU A 1 83 ? -7.034 5.813 8.186 1.00 92.75 83 GLU A CA 1
ATOM 649 C C . GLU A 1 83 ? -7.478 5.133 9.492 1.00 92.75 83 GLU A C 1
ATOM 651 O O . GLU A 1 83 ? -7.956 5.792 10.418 1.00 92.75 83 GLU A O 1
ATOM 656 N N . ILE A 1 84 ? -7.260 3.821 9.628 1.00 93.06 84 ILE A N 1
ATOM 657 C CA . ILE A 1 84 ? -7.565 3.092 10.868 1.00 93.06 84 ILE A CA 1
ATOM 658 C C . ILE A 1 84 ? -6.738 3.647 12.031 1.00 93.06 84 ILE A C 1
ATOM 660 O O . ILE A 1 84 ? -7.282 3.929 13.097 1.00 93.06 84 ILE A O 1
ATOM 664 N N . LEU A 1 85 ? -5.435 3.860 11.840 1.00 94.38 85 LEU A N 1
ATOM 665 C CA . LEU A 1 85 ? -4.569 4.441 12.868 1.00 94.38 85 LEU A CA 1
ATOM 666 C C . LEU A 1 85 ? -4.979 5.861 13.242 1.00 94.38 85 LEU A C 1
ATOM 668 O O . LEU A 1 85 ? -4.870 6.236 14.410 1.00 94.38 85 LEU A O 1
ATOM 672 N N . PHE A 1 86 ? -5.450 6.642 12.272 1.00 92.88 86 PHE A N 1
ATOM 673 C CA . PHE A 1 86 ? -5.991 7.970 12.499 1.00 92.88 86 PHE A CA 1
ATOM 674 C C . PHE A 1 86 ? -7.238 7.912 13.381 1.00 92.88 86 PHE A C 1
ATOM 676 O O . PHE A 1 86 ? -7.297 8.649 14.364 1.00 92.88 86 PHE A O 1
ATOM 683 N N . LEU A 1 87 ? -8.182 7.008 13.096 1.00 91.25 87 LEU A N 1
ATOM 684 C CA . LEU A 1 87 ? -9.388 6.784 13.906 1.00 91.25 87 LEU A CA 1
ATOM 685 C C . LEU A 1 87 ? -9.063 6.266 15.313 1.00 91.25 87 LEU A C 1
ATOM 687 O O . LEU A 1 87 ? -9.668 6.702 16.292 1.00 91.25 87 LEU A O 1
ATOM 691 N N . LEU A 1 88 ? -8.076 5.377 15.428 1.00 93.69 88 LEU A N 1
ATOM 692 C CA . LEU A 1 88 ? -7.638 4.794 16.696 1.00 93.69 88 LEU A CA 1
ATOM 693 C C . LEU A 1 88 ? -6.798 5.751 17.557 1.00 93.69 88 LEU A C 1
ATOM 695 O O . LEU A 1 88 ? -6.401 5.372 18.660 1.00 93.69 88 LEU A O 1
ATOM 699 N N . GLN A 1 89 ? -6.550 6.992 17.125 1.00 93.25 89 GLN A N 1
ATOM 700 C CA . GLN A 1 89 ? -5.876 7.977 17.969 1.00 93.25 89 GLN A CA 1
ATOM 701 C C . GLN A 1 89 ? -6.706 8.294 19.223 1.00 93.25 89 GLN A C 1
ATOM 703 O O . GLN A 1 89 ? -7.861 8.705 19.087 1.00 93.25 89 GLN A O 1
ATOM 708 N N . PRO A 1 90 ? -6.123 8.222 20.439 1.00 90.81 90 PRO A N 1
ATOM 709 C CA . PRO A 1 90 ? -6.852 8.493 21.678 1.00 90.81 90 PRO A CA 1
ATOM 710 C C . PRO A 1 90 ? -7.538 9.859 21.714 1.00 90.81 90 PRO A C 1
ATOM 712 O O . PRO A 1 90 ? -8.580 10.008 22.338 1.00 90.81 90 PRO A O 1
ATOM 715 N N . SER A 1 91 ? -6.995 10.864 21.020 1.00 91.50 91 SER A N 1
ATOM 716 C CA . SER A 1 91 ? -7.600 12.197 20.913 1.00 91.50 91 SER A CA 1
ATOM 717 C C . SER A 1 91 ? -8.976 12.196 20.238 1.00 91.50 91 SER A C 1
ATOM 719 O O . SER A 1 91 ? -9.767 13.101 20.505 1.00 91.50 91 SER A O 1
ATOM 721 N N . ARG A 1 92 ? -9.274 11.187 19.411 1.00 90.94 92 ARG A N 1
ATOM 722 C CA . ARG A 1 92 ? -10.537 11.024 18.673 1.00 90.94 92 ARG A CA 1
ATOM 723 C C . ARG A 1 92 ? -11.547 10.125 19.367 1.00 90.94 92 ARG A C 1
ATOM 725 O O . ARG A 1 92 ? -12.669 9.996 18.888 1.00 90.94 92 ARG A O 1
ATOM 732 N N . TRP A 1 93 ? -11.165 9.497 20.471 1.00 91.44 93 TRP A N 1
ATOM 733 C CA . TRP A 1 93 ? -12.064 8.608 21.187 1.00 91.44 93 TRP A CA 1
ATOM 734 C C . TRP A 1 93 ? -13.162 9.399 21.911 1.00 91.44 93 TRP A C 1
ATOM 736 O O . TRP A 1 93 ? -12.930 10.546 22.320 1.00 91.44 93 TRP A O 1
ATOM 746 N N . PRO A 1 94 ? -14.337 8.784 22.136 1.00 90.62 94 PRO A N 1
ATOM 747 C CA . PRO A 1 94 ? -15.319 9.287 23.088 1.00 90.62 94 PRO A CA 1
ATOM 748 C C . PRO A 1 94 ? -14.672 9.587 24.446 1.00 90.62 94 PRO A C 1
ATOM 750 O O . PRO A 1 94 ? -13.754 8.883 24.873 1.00 90.62 94 PRO A O 1
ATOM 753 N N . VAL A 1 95 ? -15.156 10.621 25.145 1.00 89.88 95 VAL A N 1
ATOM 754 C CA . VAL A 1 95 ? -14.622 11.036 26.460 1.00 89.88 95 VAL A CA 1
ATOM 755 C C . VAL A 1 95 ? -14.573 9.854 27.432 1.00 89.88 95 VAL A C 1
ATOM 757 O O . VAL A 1 95 ? -13.574 9.684 28.119 1.00 89.88 95 VAL A O 1
ATOM 760 N N . GLN A 1 96 ? -15.587 8.992 27.397 1.00 90.75 96 GLN A N 1
ATOM 761 C CA . GLN A 1 96 ? -15.727 7.797 28.228 1.00 90.75 96 GLN A CA 1
ATOM 762 C C . GLN A 1 96 ? -14.577 6.799 28.045 1.00 90.75 96 GLN A C 1
ATOM 764 O O . GLN A 1 96 ? -14.186 6.137 28.994 1.00 90.75 96 GLN A O 1
ATOM 769 N N . LEU A 1 97 ? -13.998 6.705 26.845 1.00 90.25 97 LEU A N 1
ATOM 770 C CA . LEU A 1 97 ? -12.862 5.816 26.580 1.00 90.25 97 LEU A CA 1
ATOM 771 C C . LEU A 1 97 ? -11.515 6.498 26.860 1.00 90.25 97 LEU A C 1
ATOM 773 O O . LEU A 1 97 ? -10.506 5.824 27.086 1.00 90.25 97 LEU A O 1
ATOM 777 N N . ARG A 1 98 ? -11.477 7.837 26.865 1.00 89.06 98 ARG A N 1
ATOM 778 C CA . ARG A 1 98 ? -10.287 8.610 27.259 1.00 89.06 98 ARG A CA 1
ATOM 779 C C . ARG A 1 98 ? -10.109 8.634 28.772 1.00 89.06 98 ARG A C 1
ATOM 781 O O . ARG A 1 98 ? -8.992 8.468 29.253 1.00 89.06 98 ARG A O 1
ATOM 788 N N . GLU A 1 99 ? -11.214 8.803 29.487 1.00 90.44 99 GLU A N 1
ATOM 789 C CA . GLU A 1 99 ? -11.303 8.875 30.943 1.00 90.44 99 GLU A CA 1
ATOM 790 C C . GLU A 1 99 ? -12.280 7.792 31.433 1.00 90.44 99 GLU A C 1
ATOM 792 O O . GLU A 1 99 ? -13.424 8.094 31.783 1.00 90.44 99 GLU A O 1
ATOM 797 N N . PRO A 1 100 ? -11.869 6.509 31.400 1.00 89.50 100 PRO A N 1
ATOM 798 C CA . PRO A 1 100 ? -12.754 5.403 31.734 1.00 89.50 100 PRO A CA 1
ATOM 799 C C . PRO A 1 100 ? -13.163 5.450 33.205 1.00 89.50 100 PRO A C 1
ATOM 801 O O . PRO A 1 100 ? -12.323 5.488 34.104 1.00 89.50 100 PRO A O 1
ATOM 804 N N . SER A 1 101 ? -14.476 5.432 33.435 1.00 89.19 101 SER A N 1
ATOM 805 C CA . SER A 1 101 ? -15.075 5.399 34.777 1.00 89.19 101 SER A CA 1
ATOM 806 C C . SER A 1 101 ? -15.579 4.007 35.165 1.00 89.19 101 SER A C 1
ATOM 808 O O . SER A 1 101 ? -15.753 3.728 36.351 1.00 89.19 101 SER A O 1
ATOM 810 N N . THR A 1 102 ? -15.763 3.114 34.186 1.00 94.31 102 THR A N 1
ATOM 811 C CA . THR A 1 102 ? -16.183 1.724 34.397 1.00 94.31 102 THR A CA 1
ATOM 812 C C . THR A 1 102 ? -15.070 0.726 34.051 1.00 94.31 102 THR A C 1
ATOM 814 O O . THR A 1 102 ? -14.111 1.030 33.329 1.00 94.31 102 THR A O 1
ATOM 817 N N . SER A 1 103 ? -15.194 -0.505 34.563 1.00 93.88 103 SER A N 1
ATOM 818 C CA . SER A 1 103 ? -14.282 -1.595 34.189 1.00 93.88 103 SER A CA 1
ATOM 819 C C . SER A 1 103 ? -14.425 -1.982 32.715 1.00 93.88 103 SER A C 1
ATOM 821 O O . SER A 1 103 ? -13.436 -2.381 32.105 1.00 93.88 103 SER A O 1
ATOM 823 N N . GLU A 1 104 ? -15.627 -1.875 32.148 1.00 94.50 104 GLU A N 1
ATOM 824 C CA . GLU A 1 104 ? -15.894 -2.195 30.741 1.00 94.50 104 GLU A CA 1
ATOM 825 C C . GLU A 1 104 ? -15.217 -1.176 29.819 1.00 94.50 104 GLU A C 1
ATOM 827 O O . GLU A 1 104 ? -14.487 -1.567 28.907 1.00 94.50 104 GLU A O 1
ATOM 832 N N . ASP A 1 105 ? -15.342 0.121 30.127 1.00 91.81 105 ASP A N 1
ATOM 833 C CA . ASP A 1 105 ? -14.664 1.192 29.384 1.00 91.81 105 ASP A CA 1
ATOM 834 C C . ASP A 1 105 ? -13.142 1.017 29.430 1.00 91.81 105 ASP A C 1
ATOM 836 O O . ASP A 1 105 ? -12.455 1.161 28.422 1.00 91.81 105 ASP A O 1
ATOM 840 N N . SER A 1 106 ? -12.604 0.645 30.597 1.00 93.25 106 SER A N 1
ATOM 841 C CA . SER A 1 106 ? -11.169 0.394 30.771 1.00 93.25 106 SER A CA 1
ATOM 842 C C . SER A 1 106 ? -10.677 -0.770 29.903 1.00 93.25 106 SER A C 1
ATOM 844 O O . SER A 1 106 ? -9.612 -0.678 29.283 1.00 93.25 106 SER A O 1
ATOM 846 N N . GLN A 1 107 ? -11.451 -1.859 29.831 1.00 96.38 107 GLN A N 1
ATOM 847 C CA . GLN A 1 107 ? -11.139 -3.009 28.979 1.00 96.38 107 GLN A CA 1
ATOM 848 C C . GLN A 1 107 ? -11.209 -2.641 27.496 1.00 96.38 107 GLN A C 1
ATOM 850 O O . GLN A 1 107 ? -10.271 -2.934 26.753 1.00 96.38 107 GLN A O 1
ATOM 855 N N . LEU A 1 108 ? -12.269 -1.951 27.070 1.00 93.62 108 LEU A N 1
ATOM 856 C CA . LEU A 1 108 ? -12.432 -1.517 25.685 1.00 93.62 108 LEU A CA 1
ATOM 857 C C . LEU A 1 108 ? -11.302 -0.573 25.257 1.00 93.62 108 LEU A C 1
ATOM 859 O O . LEU A 1 108 ? -10.694 -0.771 24.205 1.00 93.62 108 LEU A O 1
ATOM 863 N N . SER A 1 109 ? -10.936 0.389 26.103 1.00 93.44 109 SER A N 1
ATOM 864 C CA . SER A 1 109 ? -9.790 1.268 25.865 1.00 93.44 109 SER A CA 1
ATOM 865 C C . SER A 1 109 ? -8.479 0.495 25.735 1.00 93.44 109 SER A C 1
ATOM 867 O O . SER A 1 109 ? -7.664 0.823 24.875 1.00 93.44 109 SER A O 1
ATOM 869 N N . SER A 1 110 ? -8.260 -0.550 26.540 1.00 95.25 110 SER A N 1
ATOM 870 C CA . SER A 1 110 ? -7.083 -1.418 26.397 1.00 95.25 110 SER A CA 1
ATOM 871 C C . SER A 1 110 ? -7.083 -2.173 25.064 1.00 95.25 110 SER A C 1
ATOM 873 O O . SER A 1 110 ? -6.055 -2.200 24.386 1.00 95.25 110 SER A O 1
ATOM 875 N N . ILE A 1 111 ? -8.230 -2.716 24.646 1.00 95.44 111 ILE A N 1
ATOM 876 C CA . ILE A 1 111 ? -8.384 -3.404 23.356 1.00 95.44 111 ILE A CA 1
ATOM 877 C C . ILE A 1 111 ? -8.079 -2.451 22.195 1.00 95.44 111 ILE A C 1
ATOM 879 O O . ILE A 1 111 ? -7.323 -2.817 21.297 1.00 95.44 111 ILE A O 1
ATOM 883 N N . LEU A 1 112 ? -8.596 -1.219 22.225 1.00 94.31 112 LEU A N 1
ATOM 884 C CA . LEU A 1 112 ? -8.342 -0.223 21.180 1.00 94.31 112 LEU A CA 1
ATOM 885 C C . LEU A 1 112 ? -6.863 0.183 21.096 1.00 94.31 112 LEU A C 1
ATOM 887 O O . LEU A 1 112 ? -6.353 0.376 19.992 1.00 94.31 112 LEU A O 1
ATOM 891 N N . ARG A 1 113 ? -6.148 0.265 22.231 1.00 94.62 113 ARG A N 1
ATOM 892 C CA . ARG A 1 113 ? -4.687 0.496 22.232 1.00 94.62 113 ARG A CA 1
ATOM 893 C C . ARG A 1 113 ? -3.946 -0.667 21.584 1.00 94.62 113 ARG A C 1
ATOM 895 O O . ARG A 1 113 ? -3.161 -0.441 20.672 1.00 94.62 113 ARG A O 1
ATOM 902 N N . ASN A 1 114 ? -4.258 -1.898 21.988 1.00 96.56 114 ASN A N 1
ATOM 903 C CA . ASN A 1 114 ? -3.638 -3.091 21.411 1.00 96.56 114 ASN A CA 1
ATOM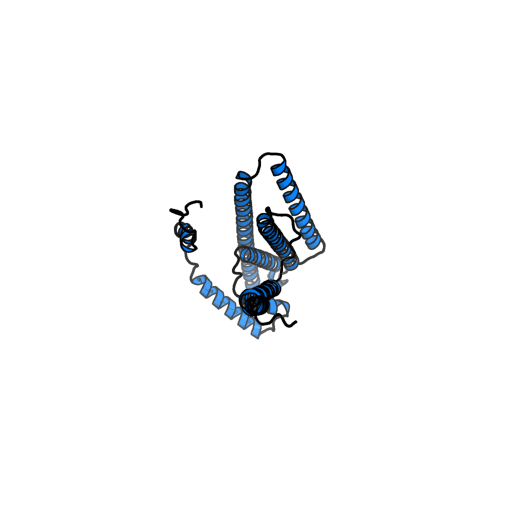 904 C C . ASN A 1 114 ? -3.908 -3.191 19.902 1.00 96.56 114 ASN A C 1
ATOM 906 O O . ASN A 1 114 ? -3.016 -3.524 19.126 1.00 96.56 114 ASN A O 1
ATOM 910 N N . LEU A 1 115 ? -5.130 -2.864 19.471 1.00 95.12 115 LEU A N 1
ATOM 911 C CA . LEU A 1 115 ? -5.492 -2.826 18.058 1.00 95.12 115 LEU A CA 1
ATOM 912 C C . LEU A 1 115 ? -4.666 -1.781 17.302 1.00 95.12 115 LEU A C 1
ATOM 914 O O . LEU A 1 115 ? -4.117 -2.088 16.245 1.00 95.12 115 LEU A O 1
ATOM 918 N N . LYS A 1 116 ? -4.530 -0.573 17.861 1.00 95.00 116 LYS A N 1
ATOM 919 C CA . LYS A 1 116 ? -3.692 0.484 17.289 1.00 95.00 116 LYS A CA 1
ATOM 920 C C . LYS A 1 116 ? -2.249 0.007 17.127 1.00 95.00 116 LYS A C 1
ATOM 922 O O . LYS A 1 116 ? -1.679 0.186 16.057 1.00 95.00 116 LYS A O 1
ATOM 927 N N . ASP A 1 117 ? -1.674 -0.615 18.150 1.00 96.19 117 ASP A N 1
ATOM 928 C CA . ASP A 1 117 ? -0.288 -1.089 18.114 1.00 96.19 117 ASP A CA 1
ATOM 929 C C . ASP A 1 117 ? -0.099 -2.214 17.083 1.00 96.19 117 ASP A C 1
ATOM 931 O O . ASP A 1 117 ? 0.902 -2.243 16.369 1.00 96.19 117 ASP A O 1
ATOM 935 N N . ASN A 1 118 ? -1.088 -3.097 16.916 1.00 95.56 118 ASN A N 1
ATOM 936 C CA . ASN A 1 118 ? -1.075 -4.107 15.854 1.00 95.56 118 ASN A CA 1
ATOM 937 C C . ASN A 1 118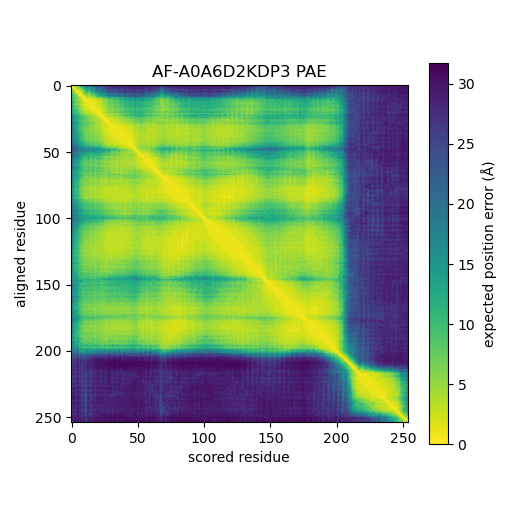 ? -1.059 -3.476 14.454 1.00 95.56 118 ASN A C 1
ATOM 939 O O . ASN A 1 118 ? -0.270 -3.896 13.605 1.00 95.56 118 ASN A O 1
ATOM 943 N N . PHE A 1 119 ? -1.892 -2.458 14.209 1.00 95.44 119 PHE A N 1
ATOM 944 C CA . PHE A 1 119 ? -1.901 -1.740 12.931 1.00 95.44 119 PHE A CA 1
ATOM 945 C C . PHE A 1 119 ? -0.617 -0.940 12.697 1.00 95.44 119 PHE A C 1
ATOM 947 O O . PHE A 1 119 ? -0.130 -0.903 11.571 1.00 95.44 119 PHE A O 1
ATOM 954 N N . ASP A 1 120 ? -0.035 -0.355 13.742 1.00 95.75 120 ASP A N 1
ATOM 955 C CA . ASP A 1 120 ? 1.220 0.399 13.664 1.00 95.75 120 ASP A CA 1
ATOM 956 C C . ASP A 1 120 ? 2.391 -0.520 13.279 1.00 95.75 120 ASP A C 1
ATOM 958 O O . ASP A 1 120 ? 3.151 -0.238 12.347 1.00 95.75 120 ASP A O 1
ATOM 962 N N . ASN A 1 121 ? 2.456 -1.695 13.911 1.00 97.12 121 ASN A N 1
ATOM 963 C CA . ASN A 1 121 ? 3.417 -2.743 13.577 1.00 97.12 121 ASN A CA 1
ATOM 964 C C . ASN A 1 121 ? 3.226 -3.258 12.141 1.00 97.12 121 ASN A C 1
ATOM 966 O O . ASN A 1 121 ? 4.204 -3.410 11.403 1.00 97.12 121 ASN A O 1
ATOM 970 N N . ALA A 1 122 ? 1.979 -3.503 11.724 1.00 95.06 122 ALA A N 1
ATOM 971 C CA . ALA A 1 122 ? 1.664 -3.961 10.372 1.00 95.06 122 ALA A CA 1
ATOM 972 C C . ALA A 1 122 ? 2.036 -2.914 9.308 1.00 95.06 122 ALA A C 1
ATOM 974 O O . ALA A 1 122 ? 2.683 -3.252 8.313 1.00 95.06 122 ALA A O 1
ATOM 975 N N . LEU A 1 123 ? 1.699 -1.642 9.540 1.00 94.56 123 LEU A N 1
ATOM 976 C CA . LEU A 1 123 ? 2.048 -0.531 8.657 1.00 94.56 123 LEU A CA 1
ATOM 977 C C . LEU A 1 123 ? 3.569 -0.357 8.563 1.00 94.56 123 LEU A C 1
ATOM 979 O O . LEU A 1 123 ? 4.115 -0.232 7.467 1.00 94.56 123 LEU A O 1
ATOM 983 N N . THR A 1 124 ? 4.272 -0.426 9.693 1.00 96.12 124 THR A N 1
ATOM 984 C CA . THR A 1 124 ? 5.738 -0.357 9.738 1.00 96.12 124 THR A CA 1
ATOM 985 C C . THR A 1 124 ? 6.377 -1.498 8.945 1.00 96.12 124 THR A C 1
ATOM 987 O O . THR A 1 124 ? 7.306 -1.274 8.161 1.00 96.12 124 THR A O 1
ATOM 990 N N . ALA A 1 125 ? 5.864 -2.724 9.088 1.00 95.31 125 ALA A N 1
ATOM 991 C CA . ALA A 1 125 ? 6.328 -3.875 8.320 1.00 95.31 125 ALA A CA 1
ATOM 992 C C . ALA A 1 125 ? 6.076 -3.696 6.812 1.00 95.31 125 ALA A C 1
ATOM 994 O O . ALA A 1 125 ? 6.976 -3.959 6.007 1.00 95.31 125 ALA A O 1
ATOM 995 N N . LEU A 1 126 ? 4.897 -3.194 6.431 1.00 91.75 126 LEU A N 1
ATOM 996 C CA . LEU A 1 126 ? 4.528 -2.913 5.043 1.00 91.75 126 LEU A CA 1
ATOM 997 C C . LEU A 1 126 ? 5.446 -1.855 4.412 1.00 91.75 126 LEU A C 1
ATOM 999 O O . LEU A 1 126 ? 5.999 -2.083 3.334 1.00 91.75 126 LEU A O 1
ATOM 1003 N N . ILE A 1 127 ? 5.672 -0.737 5.105 1.00 91.31 127 ILE A N 1
ATOM 1004 C CA . ILE A 1 127 ? 6.585 0.325 4.662 1.00 91.31 127 ILE A CA 1
ATOM 1005 C C . ILE A 1 127 ? 8.009 -0.226 4.535 1.00 91.31 127 ILE A C 1
ATOM 1007 O O . ILE A 1 127 ? 8.665 -0.013 3.516 1.00 91.31 127 ILE A O 1
ATOM 1011 N N . SER A 1 128 ? 8.486 -0.993 5.523 1.00 94.12 128 SER A N 1
ATOM 1012 C CA . SER A 1 128 ? 9.816 -1.613 5.475 1.00 94.12 128 SER A CA 1
ATOM 1013 C C . SER A 1 128 ? 9.969 -2.537 4.265 1.00 94.12 128 SER A C 1
ATOM 1015 O O . SER A 1 128 ? 10.991 -2.492 3.575 1.00 94.12 128 SER A O 1
ATOM 1017 N N . PHE A 1 129 ? 8.951 -3.352 3.977 1.00 91.25 129 PHE A N 1
ATOM 1018 C CA . PHE A 1 129 ? 8.928 -4.230 2.812 1.00 91.25 129 PHE A CA 1
ATOM 1019 C C . PHE A 1 129 ? 8.992 -3.435 1.502 1.00 91.25 129 PHE A C 1
ATOM 1021 O O . PHE A 1 129 ? 9.843 -3.724 0.657 1.00 91.25 129 PHE A O 1
ATOM 1028 N N . GLN A 1 130 ? 8.144 -2.415 1.340 1.00 89.12 130 GLN A N 1
ATOM 1029 C CA . GLN A 1 130 ? 8.106 -1.590 0.129 1.00 89.12 130 GLN A CA 1
ATOM 1030 C C . GLN A 1 130 ? 9.427 -0.848 -0.103 1.00 89.12 130 GLN A C 1
ATOM 1032 O O . GLN A 1 130 ? 9.946 -0.868 -1.222 1.00 89.12 130 GLN A O 1
ATOM 1037 N N . THR A 1 131 ? 10.003 -0.256 0.946 1.00 88.94 131 THR A N 1
ATOM 1038 C CA . THR A 1 131 ? 11.290 0.450 0.879 1.00 88.94 131 THR A CA 1
ATOM 1039 C C . THR A 1 131 ? 12.412 -0.498 0.471 1.00 88.94 131 THR A C 1
ATOM 1041 O O . THR A 1 131 ? 13.073 -0.261 -0.539 1.00 88.94 131 THR A O 1
ATOM 1044 N N . LYS A 1 132 ? 12.564 -1.637 1.164 1.00 93.25 132 LYS A N 1
ATOM 1045 C CA . LYS A 1 132 ? 13.592 -2.642 0.838 1.00 93.25 132 LYS A CA 1
ATOM 1046 C C . LYS A 1 132 ? 13.426 -3.203 -0.572 1.00 93.25 132 LYS A C 1
ATOM 1048 O O . LYS A 1 132 ? 14.412 -3.438 -1.269 1.00 93.25 132 LYS A O 1
ATOM 1053 N N . ASN A 1 133 ? 12.190 -3.441 -1.009 1.00 88.69 133 ASN A N 1
ATOM 1054 C CA . ASN A 1 133 ? 11.920 -3.918 -2.361 1.00 88.69 133 ASN A CA 1
ATOM 1055 C C . ASN A 1 133 ? 12.305 -2.866 -3.415 1.00 88.69 133 ASN A C 1
ATOM 1057 O O . ASN A 1 133 ? 12.980 -3.191 -4.389 1.00 88.69 133 ASN A O 1
ATOM 1061 N N . SER A 1 134 ? 11.940 -1.600 -3.193 1.00 85.88 134 SER A N 1
ATOM 1062 C CA . SER A 1 134 ? 12.308 -0.478 -4.065 1.00 85.88 134 SER A CA 1
ATOM 1063 C C . SER A 1 134 ? 13.826 -0.314 -4.174 1.00 85.88 134 SER A C 1
ATOM 1065 O O . SER A 1 134 ? 14.360 -0.199 -5.278 1.00 85.88 134 SER A O 1
ATOM 1067 N N . GLU A 1 135 ? 14.542 -0.394 -3.051 1.00 88.38 135 GLU A N 1
ATOM 1068 C CA . GLU A 1 135 ? 16.006 -0.343 -3.006 1.00 88.38 135 GLU A CA 1
ATOM 1069 C C . GLU A 1 135 ? 16.652 -1.500 -3.769 1.00 88.38 135 GLU A C 1
ATOM 1071 O O . GLU A 1 135 ? 17.585 -1.279 -4.539 1.00 88.38 135 GLU A O 1
ATOM 1076 N N . ARG A 1 136 ? 16.141 -2.729 -3.613 1.00 91.00 136 ARG A N 1
ATOM 1077 C CA . ARG A 1 136 ? 16.630 -3.907 -4.349 1.00 91.00 136 ARG A CA 1
ATOM 1078 C C . ARG A 1 136 ? 16.445 -3.759 -5.853 1.00 91.00 136 ARG A C 1
ATOM 1080 O O . ARG A 1 136 ? 17.387 -4.001 -6.610 1.00 91.00 136 ARG A O 1
ATOM 1087 N N . VAL A 1 137 ? 15.253 -3.344 -6.287 1.00 86.75 137 VAL A N 1
ATOM 1088 C CA . VAL A 1 137 ? 14.963 -3.092 -7.705 1.00 86.75 137 VAL A CA 1
ATOM 1089 C C . VAL A 1 137 ? 15.873 -1.989 -8.231 1.00 86.75 137 VAL A C 1
ATOM 1091 O O . VAL A 1 137 ? 16.496 -2.156 -9.276 1.00 86.75 137 VAL A O 1
ATOM 1094 N N . PHE A 1 138 ? 16.010 -0.890 -7.490 1.00 83.25 138 PHE A N 1
ATOM 1095 C CA . PHE A 1 138 ? 16.883 0.211 -7.872 1.00 83.25 138 PHE A CA 1
ATOM 1096 C C . PHE A 1 138 ? 18.341 -0.234 -7.988 1.00 83.25 138 PHE A C 1
ATOM 1098 O O . PHE A 1 138 ? 18.948 -0.020 -9.030 1.00 83.25 138 PHE A O 1
ATOM 1105 N N . SER A 1 139 ? 18.884 -0.899 -6.968 1.00 86.19 139 SER A N 1
ATOM 1106 C CA . SER A 1 139 ? 20.250 -1.429 -6.964 1.00 86.19 139 SER A CA 1
ATOM 1107 C C . SER A 1 139 ? 20.498 -2.339 -8.167 1.00 86.19 139 SER A C 1
ATOM 1109 O O . SER A 1 139 ? 21.493 -2.165 -8.866 1.00 86.19 139 SER A O 1
ATOM 1111 N N . THR A 1 140 ? 19.544 -3.222 -8.471 1.00 90.06 140 THR A N 1
ATOM 1112 C CA . THR A 1 140 ? 19.606 -4.107 -9.639 1.00 90.06 140 THR A CA 1
ATOM 1113 C C . THR A 1 140 ? 19.605 -3.320 -10.946 1.00 90.06 140 THR A C 1
ATOM 1115 O O . THR A 1 140 ? 20.429 -3.583 -11.806 1.00 90.06 140 THR A O 1
ATOM 1118 N N . VAL A 1 141 ? 18.734 -2.322 -11.117 1.00 84.88 141 VAL A N 1
ATOM 1119 C CA . VAL A 1 141 ? 18.739 -1.473 -12.323 1.00 84.88 141 VAL A CA 1
ATOM 1120 C C . VAL A 1 141 ? 20.065 -0.723 -12.455 1.00 84.88 141 VAL A C 1
ATOM 1122 O O . VAL A 1 141 ? 20.608 -0.604 -13.552 1.00 84.88 141 VAL A O 1
ATOM 1125 N N . MET A 1 142 ? 20.621 -0.252 -11.339 1.00 80.88 142 MET A N 1
ATOM 1126 C CA . MET A 1 142 ? 21.869 0.503 -11.335 1.00 80.88 142 MET A CA 1
ATOM 1127 C C . MET A 1 142 ? 23.087 -0.311 -11.784 1.00 80.88 142 MET A C 1
ATOM 1129 O O . MET A 1 142 ? 24.053 0.305 -12.238 1.00 80.88 142 MET A O 1
ATOM 1133 N N . THR A 1 143 ? 23.058 -1.648 -11.720 1.00 88.19 143 THR A N 1
ATOM 1134 C CA . THR A 1 143 ? 24.150 -2.484 -12.254 1.00 88.19 143 THR A CA 1
ATOM 1135 C C . THR A 1 143 ? 24.236 -2.432 -13.781 1.00 88.19 143 THR A C 1
ATOM 1137 O O . THR A 1 143 ? 25.318 -2.608 -14.332 1.00 88.19 143 THR A O 1
ATOM 1140 N N . TYR A 1 144 ? 23.126 -2.129 -14.460 1.00 85.75 144 TYR A N 1
ATOM 1141 C CA . TYR A 1 144 ? 23.051 -2.015 -15.920 1.00 85.75 144 TYR A CA 1
ATOM 1142 C C . TYR A 1 144 ? 23.223 -0.575 -16.426 1.00 85.75 144 TYR A C 1
ATOM 1144 O O . TYR A 1 144 ? 23.327 -0.346 -17.630 1.00 85.75 144 TYR A O 1
ATOM 1152 N N . MET A 1 145 ? 23.237 0.412 -15.527 1.00 83.44 145 MET A N 1
ATOM 1153 C CA . MET A 1 145 ? 23.341 1.823 -15.898 1.00 83.44 145 MET A CA 1
ATOM 1154 C C . MET A 1 145 ? 24.784 2.222 -16.248 1.00 83.44 145 MET A C 1
ATOM 1156 O O . MET A 1 145 ? 25.722 1.760 -15.590 1.00 83.44 145 MET A O 1
ATOM 1160 N N . PRO A 1 146 ? 24.987 3.141 -17.215 1.00 85.12 146 PRO A N 1
ATOM 1161 C CA . PRO A 1 146 ? 26.308 3.693 -17.504 1.00 85.12 146 PRO A CA 1
ATOM 1162 C C . PRO A 1 146 ? 26.941 4.318 -16.254 1.00 85.12 146 PRO A C 1
ATOM 1164 O O . PRO A 1 146 ? 26.291 5.091 -15.550 1.00 85.12 146 PRO A O 1
ATOM 1167 N N . GLN A 1 147 ? 28.216 4.026 -15.991 1.00 84.88 147 GLN A N 1
ATOM 1168 C CA . GLN A 1 147 ? 28.981 4.635 -14.887 1.00 84.88 147 GLN A CA 1
ATOM 1169 C C . GLN A 1 147 ? 29.708 5.922 -15.314 1.00 84.88 147 GLN A C 1
ATOM 1171 O O . GLN A 1 147 ? 30.699 6.323 -14.713 1.00 84.88 147 GLN A O 1
ATOM 1176 N N . ASP A 1 148 ? 29.222 6.560 -16.377 1.00 88.06 148 ASP A N 1
ATOM 1177 C CA . ASP A 1 148 ? 29.726 7.827 -16.892 1.00 88.06 148 ASP A CA 1
ATOM 1178 C C . ASP A 1 148 ? 28.770 8.985 -16.547 1.00 88.06 148 ASP A C 1
ATOM 1180 O O . ASP A 1 148 ? 27.789 8.834 -15.808 1.00 88.06 148 ASP A O 1
ATOM 1184 N N . PHE A 1 149 ? 29.042 10.166 -17.105 1.00 87.81 149 PHE A N 1
ATOM 1185 C CA . PHE A 1 149 ? 28.238 11.365 -16.875 1.00 87.81 149 PHE A CA 1
ATOM 1186 C C . PHE A 1 149 ? 26.745 11.176 -17.205 1.00 87.81 149 PHE A C 1
ATOM 1188 O O . PHE A 1 149 ? 25.907 11.816 -16.572 1.00 87.81 149 PHE A O 1
ATOM 1195 N N . ARG A 1 150 ? 26.378 10.280 -18.136 1.00 85.25 150 ARG A N 1
ATOM 1196 C CA . ARG A 1 150 ? 24.973 10.016 -18.496 1.00 85.25 150 ARG A CA 1
ATOM 1197 C C . ARG A 1 150 ? 24.236 9.347 -17.344 1.00 85.25 150 ARG A C 1
ATOM 1199 O O . ARG A 1 150 ? 23.116 9.738 -17.025 1.00 85.25 150 ARG A O 1
ATOM 1206 N N . GLY A 1 151 ? 24.880 8.390 -16.675 1.00 82.31 151 GLY A N 1
ATOM 1207 C CA . GLY A 1 151 ? 24.330 7.760 -15.474 1.00 82.31 151 GLY A CA 1
ATOM 1208 C C . GLY A 1 151 ? 24.113 8.762 -14.343 1.00 82.31 151 GLY A C 1
ATOM 1209 O O . GLY A 1 151 ? 23.089 8.714 -13.660 1.00 82.31 151 GLY A O 1
ATOM 1210 N N . THR A 1 152 ? 25.038 9.707 -14.170 1.00 85.94 152 THR A N 1
ATOM 1211 C CA . THR A 1 152 ? 24.900 10.802 -13.197 1.00 85.94 152 THR A CA 1
ATOM 1212 C C . THR A 1 152 ? 23.738 11.732 -13.544 1.00 85.94 152 THR A C 1
ATOM 1214 O O . THR A 1 152 ? 22.933 12.048 -12.668 1.00 85.94 152 THR A O 1
ATOM 1217 N N . LEU A 1 153 ? 23.590 12.122 -14.814 1.00 84.62 153 LEU A N 1
ATOM 1218 C CA . LEU A 1 153 ? 22.479 12.967 -15.266 1.00 84.62 153 LEU A CA 1
ATOM 1219 C C . LEU A 1 153 ? 21.117 12.300 -15.036 1.00 84.62 153 LEU A C 1
ATOM 1221 O O . LEU A 1 153 ? 20.195 12.945 -14.539 1.00 84.62 153 LEU A O 1
ATOM 1225 N N . IL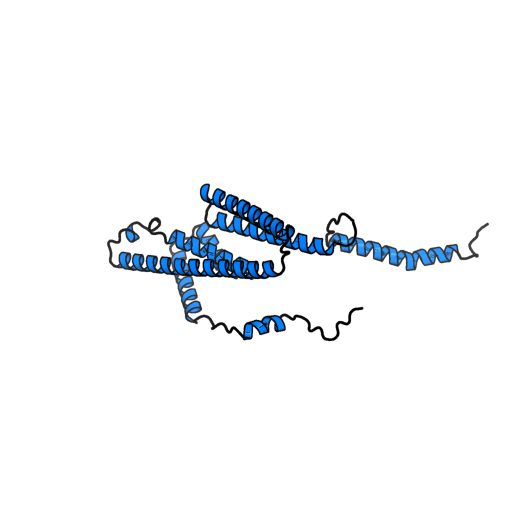E A 1 154 ? 21.001 11.001 -15.322 1.00 80.75 154 ILE A N 1
ATOM 1226 C CA . ILE A 1 154 ? 19.758 10.243 -15.114 1.00 80.75 154 ILE A CA 1
ATOM 1227 C C . ILE A 1 154 ? 19.402 10.169 -13.622 1.00 80.75 154 ILE A C 1
ATOM 1229 O O . ILE A 1 154 ? 18.239 10.360 -13.257 1.00 80.75 154 ILE A O 1
ATOM 1233 N N . ARG A 1 155 ? 20.391 9.969 -12.736 1.00 83.19 155 ARG A N 1
ATOM 1234 C CA . ARG A 1 155 ? 20.174 10.021 -11.278 1.00 83.19 155 ARG A CA 1
ATOM 1235 C C . ARG A 1 155 ? 19.681 11.393 -10.833 1.00 83.19 155 ARG A C 1
ATOM 1237 O O . ARG A 1 155 ? 18.659 11.475 -10.160 1.00 83.19 155 ARG A O 1
ATOM 1244 N N . GLN A 1 156 ? 20.348 12.463 -11.261 1.00 87.12 156 GLN A N 1
ATOM 1245 C CA . GLN A 1 156 ? 19.960 13.829 -10.903 1.00 87.12 156 GLN A CA 1
ATOM 1246 C C . GLN A 1 156 ? 18.556 14.186 -11.405 1.00 87.12 156 GLN A C 1
ATOM 1248 O O . GLN A 1 156 ? 17.786 14.820 -10.682 1.00 87.12 156 GLN A O 1
ATOM 1253 N N . GLN A 1 157 ? 18.200 13.768 -12.624 1.00 85.19 157 GLN A N 1
ATOM 1254 C CA . GLN A 1 157 ? 16.861 13.973 -13.173 1.00 85.19 157 GLN A CA 1
ATOM 1255 C C . GLN A 1 157 ? 15.803 13.242 -12.341 1.00 85.19 157 GLN A C 1
ATOM 1257 O O . GLN A 1 157 ? 14.782 13.840 -11.991 1.00 85.19 157 GLN A O 1
ATOM 1262 N N . LYS A 1 158 ? 16.058 11.975 -11.984 1.00 83.50 158 LYS A N 1
ATOM 1263 C CA . LYS A 1 158 ? 15.174 11.192 -11.114 1.00 83.50 158 LYS A CA 1
ATOM 1264 C C . LYS A 1 158 ? 15.010 11.866 -9.754 1.00 83.50 158 LYS A C 1
ATOM 1266 O O . LYS A 1 158 ? 13.884 12.116 -9.346 1.00 83.50 158 LYS A O 1
ATOM 1271 N N . GLU A 1 159 ? 16.105 12.193 -9.072 1.00 89.25 159 GLU A N 1
ATOM 1272 C CA . GLU A 1 159 ? 16.059 12.821 -7.747 1.00 89.25 159 GLU A CA 1
ATOM 1273 C C . GLU A 1 159 ? 15.311 14.152 -7.758 1.00 89.25 159 GLU A C 1
ATOM 1275 O O . GLU A 1 159 ? 14.536 14.424 -6.847 1.00 89.25 159 GLU A O 1
ATOM 1280 N N . ARG A 1 160 ? 15.511 14.980 -8.791 1.00 91.69 160 ARG A N 1
ATOM 1281 C CA . ARG A 1 160 ? 14.766 16.232 -8.947 1.00 91.69 160 ARG A CA 1
ATOM 1282 C C . ARG A 1 160 ? 13.272 15.967 -9.136 1.00 91.69 160 ARG A C 1
ATOM 1284 O O . ARG A 1 160 ? 12.460 16.635 -8.508 1.00 91.69 160 ARG A O 1
ATOM 1291 N N . SER A 1 161 ? 12.912 14.991 -9.970 1.00 88.25 161 SER A N 1
ATOM 1292 C CA . SER A 1 161 ? 11.511 14.610 -10.176 1.00 88.25 161 SER A CA 1
ATOM 1293 C C . SER A 1 161 ? 10.865 14.087 -8.891 1.00 88.25 161 SER A C 1
ATOM 1295 O O . SER A 1 161 ? 9.748 14.486 -8.579 1.00 88.25 161 SER A O 1
ATOM 1297 N N . GLU A 1 162 ? 11.557 13.237 -8.130 1.00 89.94 162 GLU A N 1
ATOM 1298 C CA . GLU A 1 162 ? 11.038 12.719 -6.860 1.00 89.94 162 GLU A CA 1
ATOM 1299 C C . GLU A 1 162 ? 10.933 13.820 -5.797 1.00 89.94 162 GLU A C 1
ATOM 1301 O O . GLU A 1 162 ? 9.923 13.882 -5.104 1.00 89.94 162 GLU A O 1
ATOM 1306 N N . ARG A 1 163 ? 11.894 14.753 -5.729 1.00 93.50 163 ARG A N 1
ATOM 1307 C CA . ARG A 1 163 ? 11.804 15.932 -4.850 1.00 93.50 163 ARG A CA 1
ATOM 1308 C C . ARG A 1 163 ? 10.601 16.815 -5.176 1.00 93.50 163 ARG A C 1
ATOM 1310 O O . ARG A 1 163 ? 9.903 17.231 -4.261 1.00 93.50 163 ARG A O 1
ATOM 1317 N N . ASN A 1 164 ? 10.329 17.071 -6.456 1.00 93.94 164 ASN A N 1
ATOM 1318 C CA . ASN A 1 164 ? 9.168 17.870 -6.861 1.00 93.94 164 ASN A CA 1
ATOM 1319 C C . ASN A 1 164 ? 7.849 17.189 -6.472 1.00 93.94 164 ASN A C 1
ATOM 1321 O O . ASN A 1 164 ? 6.971 17.826 -5.902 1.00 93.94 164 ASN A O 1
ATOM 1325 N N . LYS A 1 165 ? 7.731 15.882 -6.732 1.00 93.75 165 LYS A N 1
ATOM 1326 C CA . LYS A 1 165 ? 6.547 15.096 -6.361 1.00 93.75 165 LYS A CA 1
ATOM 1327 C C . LYS A 1 165 ? 6.330 15.044 -4.849 1.00 93.75 165 LYS A C 1
ATOM 1329 O O . LYS A 1 165 ? 5.190 15.121 -4.405 1.00 93.75 165 LYS A O 1
ATOM 1334 N N . GLN A 1 166 ? 7.408 14.928 -4.071 1.00 93.94 166 GLN A N 1
ATOM 1335 C CA . GLN A 1 166 ? 7.336 14.981 -2.613 1.00 93.94 166 GLN A CA 1
ATOM 1336 C C . GLN A 1 166 ? 6.877 16.362 -2.135 1.00 93.94 166 GLN A C 1
ATOM 1338 O O . GLN A 1 166 ? 6.003 16.442 -1.284 1.00 93.94 166 GLN A O 1
ATOM 1343 N N . ALA A 1 167 ? 7.375 17.444 -2.740 1.00 96.56 167 ALA A N 1
ATOM 1344 C CA . ALA A 1 167 ? 6.945 18.796 -2.395 1.00 96.56 167 ALA A CA 1
ATOM 1345 C C . ALA A 1 167 ? 5.443 19.031 -2.653 1.00 96.56 167 ALA A C 1
ATOM 1347 O O . ALA A 1 167 ? 4.799 19.731 -1.878 1.00 96.56 167 ALA A O 1
ATOM 1348 N N . GLU A 1 168 ? 4.862 18.433 -3.702 1.00 96.75 168 GLU A N 1
ATOM 1349 C CA . GLU A 1 168 ? 3.407 18.473 -3.931 1.00 96.75 168 GLU A CA 1
ATOM 1350 C C . GLU A 1 168 ? 2.627 17.778 -2.808 1.00 96.75 168 GLU A C 1
ATOM 1352 O O . GLU A 1 168 ? 1.596 18.281 -2.363 1.00 96.75 168 GLU A O 1
ATOM 1357 N N . VAL A 1 169 ? 3.130 16.635 -2.340 1.00 95.69 169 VAL A N 1
ATOM 1358 C CA . VAL A 1 169 ? 2.532 15.887 -1.228 1.00 95.69 169 VAL A CA 1
ATOM 1359 C C . VAL A 1 169 ? 2.636 16.686 0.067 1.00 95.69 169 VAL A C 1
ATOM 1361 O O . VAL A 1 169 ? 1.637 16.861 0.760 1.00 95.69 169 VAL A O 1
ATOM 1364 N N . ASP A 1 170 ? 3.812 17.237 0.362 1.00 96.50 170 ASP A N 1
ATOM 1365 C CA . ASP A 1 170 ? 4.044 18.041 1.561 1.00 96.50 170 ASP A CA 1
ATOM 1366 C C . ASP A 1 170 ? 3.162 19.299 1.564 1.00 96.50 170 ASP A C 1
ATOM 1368 O O . ASP A 1 170 ? 2.618 19.676 2.604 1.00 96.50 170 ASP A O 1
ATOM 1372 N N . ALA A 1 171 ? 2.968 19.929 0.400 1.00 97.56 171 ALA A N 1
ATOM 1373 C CA . ALA A 1 171 ? 2.066 21.065 0.239 1.00 97.56 171 ALA A CA 1
ATOM 1374 C C . ALA A 1 171 ? 0.602 20.678 0.494 1.00 97.56 171 ALA A C 1
ATOM 1376 O O . ALA A 1 171 ? -0.102 21.399 1.203 1.00 97.56 171 ALA A O 1
ATOM 1377 N N . LEU A 1 172 ? 0.153 19.531 -0.029 1.00 97.12 172 LEU A N 1
ATOM 1378 C CA . LEU A 1 172 ? -1.194 19.012 0.209 1.00 97.12 172 LEU A CA 1
ATOM 1379 C C . LEU A 1 172 ? -1.432 18.755 1.702 1.00 97.12 172 LEU A C 1
ATOM 1381 O O . LEU A 1 172 ? -2.408 19.257 2.261 1.00 97.12 172 LEU A O 1
ATOM 1385 N N . VAL A 1 173 ? -0.511 18.055 2.365 1.00 95.56 173 VAL A N 1
ATOM 1386 C CA . VAL A 1 173 ? -0.587 17.784 3.809 1.00 95.56 173 VAL A CA 1
ATOM 1387 C C . VAL A 1 173 ? -0.583 19.088 4.610 1.00 95.56 173 VAL A C 1
ATOM 1389 O O . VAL A 1 173 ? -1.424 19.278 5.487 1.00 95.56 173 VAL A O 1
ATOM 1392 N N . SER A 1 174 ? 0.299 20.032 4.269 1.00 96.62 174 SER A N 1
ATOM 1393 C CA . SER A 1 174 ? 0.385 21.338 4.942 1.00 96.62 174 SER A CA 1
ATOM 1394 C C . SER A 1 174 ? -0.879 22.184 4.762 1.00 96.62 174 SER A C 1
ATOM 1396 O O . SER A 1 174 ? -1.218 22.977 5.636 1.00 96.62 174 SER A O 1
ATOM 1398 N N . SER A 1 175 ? -1.596 22.008 3.649 1.00 96.31 175 SER A N 1
ATOM 1399 C CA . SER A 1 175 ? -2.883 22.665 3.392 1.00 96.31 175 SER A CA 1
ATOM 1400 C C . SER A 1 175 ? -4.074 22.011 4.107 1.00 96.31 175 SER A C 1
ATOM 1402 O O . SER A 1 175 ? -5.193 22.506 3.997 1.00 96.31 175 SER A O 1
ATOM 1404 N N . GLY A 1 176 ? -3.846 20.924 4.856 1.00 94.75 176 GLY A N 1
ATOM 1405 C CA . GLY A 1 176 ? -4.891 20.178 5.558 1.00 94.75 176 GLY A CA 1
ATOM 1406 C C . GLY A 1 176 ? -5.591 19.122 4.700 1.00 94.75 176 GLY A C 1
ATOM 1407 O O . GLY A 1 176 ? -6.718 18.744 5.017 1.00 94.75 176 GLY A O 1
ATOM 1408 N N . GLY A 1 177 ? -4.954 18.659 3.618 1.00 94.06 177 GLY A N 1
ATOM 1409 C CA . GLY A 1 177 ? -5.461 17.554 2.805 1.00 94.06 177 GLY A CA 1
ATOM 1410 C C . GLY A 1 177 ? -5.662 16.283 3.631 1.00 94.06 177 GLY A C 1
ATOM 1411 O O . GLY A 1 177 ? -4.905 16.004 4.565 1.00 94.06 177 GLY A O 1
ATOM 1412 N N . SER A 1 178 ? -6.692 15.508 3.294 1.00 94.00 178 SER A N 1
ATOM 1413 C CA . SER A 1 178 ? -6.967 14.248 3.982 1.00 94.00 178 SER A CA 1
ATOM 1414 C C . SER A 1 178 ? -5.931 13.172 3.635 1.00 94.00 178 SER A C 1
ATOM 1416 O O . SER A 1 178 ? -5.160 13.287 2.673 1.00 94.00 178 SER A O 1
ATOM 1418 N N . ILE A 1 179 ? -5.932 12.086 4.411 1.00 93.19 179 ILE A N 1
ATOM 1419 C CA . ILE A 1 179 ? -5.140 10.892 4.097 1.00 93.19 179 ILE A CA 1
ATOM 1420 C C . ILE A 1 179 ? -5.552 10.385 2.706 1.00 93.19 179 ILE A C 1
ATOM 1422 O O . ILE A 1 179 ? -4.696 10.257 1.833 1.00 93.19 179 ILE A O 1
ATOM 1426 N N . ARG A 1 180 ? -6.856 10.249 2.428 1.00 90.62 180 ARG A N 1
ATOM 1427 C CA . ARG A 1 180 ? -7.360 9.906 1.083 1.00 90.62 180 ARG A CA 1
ATOM 1428 C C . ARG A 1 180 ? -6.832 10.806 -0.031 1.00 90.62 180 ARG A C 1
ATOM 1430 O O . ARG A 1 180 ? -6.394 10.295 -1.060 1.00 90.62 180 ARG A O 1
ATOM 1437 N N . ASP A 1 181 ? -6.832 12.128 0.157 1.00 94.00 181 ASP A N 1
ATOM 1438 C CA . ASP A 1 181 ? -6.316 13.062 -0.858 1.00 94.00 181 ASP A CA 1
ATOM 1439 C C . ASP A 1 181 ? -4.831 12.805 -1.138 1.00 94.00 181 ASP A C 1
ATOM 1441 O O . ASP A 1 181 ? -4.390 12.801 -2.291 1.00 94.00 181 ASP A O 1
ATOM 1445 N N . THR A 1 182 ? -4.067 12.532 -0.078 1.00 94.88 182 THR A N 1
ATOM 1446 C CA . THR A 1 182 ? -2.642 12.199 -0.161 1.00 94.88 182 THR A CA 1
ATOM 1447 C C . THR A 1 182 ? -2.423 10.926 -0.976 1.00 94.88 182 THR A C 1
ATOM 1449 O O . THR A 1 182 ? -1.618 10.913 -1.912 1.00 94.88 182 THR A O 1
ATOM 1452 N N . TYR A 1 183 ? -3.185 9.870 -0.688 1.00 92.25 183 TYR A N 1
ATOM 1453 C CA . TYR A 1 183 ? -3.102 8.602 -1.413 1.00 92.25 183 TYR A CA 1
ATOM 1454 C C . TYR A 1 183 ? -3.606 8.707 -2.858 1.00 92.25 183 TYR A C 1
ATOM 1456 O O . TYR A 1 183 ? -3.028 8.069 -3.744 1.00 92.25 183 TYR A O 1
ATOM 1464 N N . ALA A 1 184 ? -4.606 9.547 -3.131 1.00 92.94 184 ALA A N 1
ATOM 1465 C CA . ALA A 1 184 ? -5.081 9.837 -4.481 1.00 92.94 184 ALA A CA 1
ATOM 1466 C C . ALA A 1 184 ? -4.024 10.581 -5.316 1.00 92.94 184 ALA A C 1
ATOM 1468 O O . ALA A 1 184 ? -3.772 10.212 -6.470 1.00 92.94 184 ALA A O 1
ATOM 1469 N N . LEU A 1 185 ? -3.357 11.590 -4.739 1.00 94.69 185 LEU A N 1
ATOM 1470 C CA . LEU A 1 185 ? -2.271 12.324 -5.395 1.00 94.69 185 LEU A CA 1
ATOM 1471 C C . LEU A 1 185 ? -1.096 11.403 -5.715 1.00 94.69 185 LEU A C 1
ATOM 1473 O O . LEU A 1 185 ? -0.632 11.340 -6.855 1.00 94.69 185 LEU A O 1
ATOM 1477 N N . LEU A 1 186 ? -0.632 10.660 -4.719 1.00 91.88 186 LEU A N 1
ATOM 1478 C CA . LEU A 1 186 ? 0.477 9.739 -4.882 1.00 91.88 186 LEU A CA 1
ATOM 1479 C C . LEU A 1 186 ? 0.125 8.658 -5.959 1.00 91.88 186 LEU A C 1
ATOM 1481 O O . LEU A 1 186 ? 0.981 8.277 -6.763 1.00 91.88 186 LEU A O 1
ATOM 1485 N N . TRP A 1 187 ? -1.140 8.203 -6.052 1.00 90.56 187 TRP A N 1
ATOM 1486 C CA . TRP A 1 187 ? -1.575 7.208 -7.049 1.00 90.56 187 TRP A CA 1
ATOM 1487 C C . TRP A 1 187 ? -1.590 7.805 -8.454 1.00 90.56 187 TRP A C 1
ATOM 1489 O O . TRP A 1 187 ? -1.113 7.192 -9.413 1.00 90.56 187 TRP A O 1
ATOM 1499 N N . LYS A 1 188 ? -2.060 9.050 -8.576 1.00 92.00 188 LYS A N 1
ATOM 1500 C CA . LYS A 1 188 ? -1.974 9.832 -9.812 1.00 92.00 188 LYS A CA 1
ATOM 1501 C C . LYS A 1 188 ? -0.522 9.961 -10.278 1.00 92.00 188 LYS A C 1
ATOM 1503 O O . LYS A 1 188 ? -0.237 9.666 -11.440 1.00 92.00 188 LYS A O 1
ATOM 1508 N N . GLN A 1 189 ? 0.400 10.313 -9.379 1.00 92.62 189 GLN A N 1
ATOM 1509 C CA . GLN A 1 189 ? 1.832 10.382 -9.687 1.00 92.62 189 GLN A CA 1
ATOM 1510 C C . GLN A 1 189 ? 2.374 9.024 -10.168 1.00 92.62 189 GLN A C 1
ATOM 1512 O O . GLN A 1 189 ? 3.186 8.973 -11.094 1.00 92.62 189 GLN A O 1
ATOM 1517 N N . GLN A 1 190 ? 1.920 7.910 -9.585 1.00 88.06 190 GLN A N 1
ATOM 1518 C CA . GLN A 1 190 ? 2.311 6.562 -10.004 1.00 88.06 190 GLN A CA 1
ATOM 1519 C C . GLN A 1 190 ? 1.776 6.198 -11.400 1.00 88.06 190 GLN A C 1
ATOM 1521 O O . GLN A 1 190 ? 2.511 5.643 -12.225 1.00 88.06 190 GLN A O 1
ATOM 1526 N N . MET A 1 191 ? 0.518 6.526 -11.705 1.00 86.94 191 MET A N 1
ATOM 1527 C CA . MET A 1 191 ? -0.059 6.300 -13.035 1.00 86.94 191 MET A CA 1
ATOM 1528 C C . MET A 1 191 ? 0.617 7.156 -14.106 1.00 86.94 191 MET A C 1
ATOM 1530 O O . MET A 1 191 ? 0.848 6.681 -15.219 1.00 86.94 191 MET A O 1
ATOM 1534 N N . GLU A 1 192 ? 1.000 8.388 -13.775 1.00 89.69 192 GLU A N 1
ATOM 1535 C CA . GLU A 1 192 ? 1.732 9.260 -14.689 1.00 89.69 192 GLU A CA 1
ATOM 1536 C C . GLU A 1 192 ? 3.118 8.699 -15.030 1.00 89.69 192 GLU A C 1
ATOM 1538 O O . GLU A 1 192 ? 3.476 8.636 -16.207 1.00 89.69 192 GLU A O 1
ATOM 1543 N N . ARG A 1 193 ? 3.855 8.172 -14.038 1.00 85.56 193 ARG A N 1
ATOM 1544 C CA . ARG A 1 193 ? 5.126 7.457 -14.277 1.00 85.56 193 ARG A CA 1
ATOM 1545 C C . ARG A 1 193 ? 4.930 6.291 -15.246 1.00 85.56 193 ARG A C 1
ATOM 1547 O O . ARG A 1 193 ? 5.694 6.137 -16.196 1.00 85.56 193 ARG A O 1
ATOM 1554 N N . ARG A 1 194 ? 3.888 5.479 -15.037 1.00 84.12 194 ARG A N 1
ATOM 1555 C CA . ARG A 1 194 ? 3.559 4.347 -15.922 1.00 84.12 194 ARG A CA 1
ATOM 1556 C C . ARG A 1 194 ? 3.220 4.801 -17.334 1.00 84.12 194 ARG A C 1
ATOM 1558 O O . ARG A 1 194 ? 3.676 4.185 -18.293 1.00 84.12 194 ARG A O 1
ATOM 1565 N N . ARG A 1 195 ? 2.461 5.889 -17.468 1.00 86.38 195 ARG A N 1
ATOM 1566 C CA . ARG A 1 195 ? 2.111 6.475 -18.764 1.00 86.38 195 ARG A CA 1
ATOM 1567 C C . ARG A 1 195 ? 3.351 6.964 -19.509 1.00 86.38 195 ARG A C 1
ATOM 1569 O O . ARG A 1 195 ? 3.495 6.654 -20.687 1.00 86.38 195 ARG A O 1
ATOM 1576 N N . GLN A 1 196 ? 4.253 7.668 -18.828 1.00 82.00 196 GLN A N 1
ATOM 1577 C CA . GLN A 1 196 ? 5.520 8.128 -19.405 1.00 82.00 196 GLN A CA 1
ATOM 1578 C C . GLN A 1 196 ? 6.402 6.949 -19.837 1.00 82.00 196 GLN A C 1
ATOM 1580 O O . GLN A 1 196 ? 6.943 6.963 -20.938 1.00 82.00 196 GLN A O 1
ATOM 1585 N N . LEU A 1 197 ? 6.500 5.892 -19.024 1.00 76.62 197 LEU A N 1
ATOM 1586 C CA . LEU A 1 197 ? 7.244 4.679 -19.381 1.00 76.62 197 LEU A CA 1
ATOM 1587 C C . LEU A 1 197 ? 6.644 3.955 -20.590 1.00 76.62 197 LEU A C 1
ATOM 1589 O O . LEU A 1 197 ? 7.386 3.538 -21.473 1.00 76.62 197 LEU A O 1
ATOM 1593 N N . ALA A 1 198 ? 5.317 3.838 -20.663 1.00 76.38 198 ALA A N 1
ATOM 1594 C CA . ALA A 1 198 ? 4.645 3.257 -21.822 1.00 76.38 198 ALA A CA 1
ATOM 1595 C C . ALA A 1 198 ? 4.900 4.085 -23.093 1.00 76.38 198 ALA A C 1
ATOM 1597 O O . ALA A 1 198 ? 5.179 3.525 -24.151 1.00 76.38 198 ALA A O 1
ATOM 1598 N N . GLN A 1 199 ? 4.871 5.418 -22.980 1.00 76.25 199 GLN A N 1
ATOM 1599 C CA . GLN A 1 199 ? 5.209 6.322 -24.080 1.00 76.25 199 GLN A CA 1
ATOM 1600 C C . GLN A 1 199 ? 6.664 6.159 -24.522 1.00 76.25 199 GLN A C 1
ATOM 1602 O O . GLN A 1 199 ? 6.912 6.049 -25.719 1.00 76.25 199 GLN A O 1
ATOM 1607 N N . LEU A 1 200 ? 7.608 6.078 -23.582 1.00 69.62 200 LEU A N 1
ATOM 1608 C CA . LEU A 1 200 ? 9.015 5.810 -23.883 1.00 69.62 200 LEU A CA 1
ATOM 1609 C C . LEU A 1 200 ? 9.188 4.457 -24.573 1.00 69.62 200 LEU A C 1
ATOM 1611 O O . LEU A 1 200 ? 9.847 4.412 -25.601 1.00 69.62 200 LEU A O 1
ATOM 1615 N N . GLY A 1 201 ? 8.528 3.401 -24.085 1.00 61.78 201 GLY A N 1
ATOM 1616 C CA . GLY A 1 201 ? 8.507 2.078 -24.720 1.00 61.78 201 GLY A CA 1
ATOM 1617 C C . GLY A 1 201 ? 8.013 2.129 -26.169 1.00 61.78 201 GLY A C 1
ATOM 1618 O O . GLY A 1 201 ? 8.680 1.626 -27.072 1.00 61.78 201 GLY A O 1
ATOM 1619 N N . SER A 1 202 ? 6.909 2.842 -26.409 1.00 59.69 202 SER A N 1
ATOM 1620 C CA . SER A 1 202 ? 6.363 3.070 -27.756 1.00 59.69 202 SER A CA 1
ATOM 1621 C C . SER A 1 202 ? 7.213 4.007 -28.631 1.00 59.69 202 SER A C 1
ATOM 1623 O O . SER A 1 202 ? 7.079 4.014 -29.854 1.00 59.69 202 SER A O 1
ATOM 1625 N N . ALA A 1 203 ? 8.078 4.822 -28.021 1.00 51.59 203 ALA A N 1
ATOM 1626 C CA . ALA A 1 203 ? 9.020 5.699 -28.711 1.00 51.59 203 ALA A CA 1
ATOM 1627 C C . ALA A 1 203 ? 10.340 4.979 -29.033 1.00 51.59 203 ALA A C 1
ATOM 1629 O O . ALA A 1 203 ? 10.948 5.270 -30.057 1.00 51.59 203 ALA A O 1
ATOM 1630 N N . THR A 1 204 ? 10.760 4.001 -28.224 1.00 44.12 204 THR A N 1
ATOM 1631 C CA . THR A 1 204 ? 11.897 3.115 -28.530 1.00 44.12 204 THR A CA 1
ATOM 1632 C C . THR A 1 204 ? 11.616 2.156 -29.686 1.00 44.12 204 THR A C 1
ATOM 1634 O O . THR A 1 204 ? 12.550 1.788 -30.387 1.00 44.12 204 THR A O 1
ATOM 1637 N N . GLU A 1 205 ? 10.350 1.834 -29.974 1.00 41.88 205 GLU A N 1
ATOM 1638 C CA . GLU A 1 205 ? 9.965 1.195 -31.247 1.00 41.88 205 GLU A CA 1
ATOM 1639 C C . GLU A 1 205 ? 10.107 2.139 -32.460 1.00 41.88 205 GLU A C 1
ATOM 1641 O O . GLU A 1 205 ? 10.074 1.687 -33.600 1.00 41.88 205 GLU A O 1
ATOM 1646 N N . LYS A 1 206 ? 10.297 3.449 -32.238 1.00 39.09 206 LYS A N 1
ATOM 1647 C CA . LYS A 1 206 ? 10.416 4.494 -33.272 1.00 39.09 206 LYS A CA 1
ATOM 1648 C C . LYS A 1 206 ? 11.818 5.100 -33.368 1.00 39.09 206 LYS A C 1
ATOM 1650 O O . LYS A 1 206 ? 11.966 6.269 -33.716 1.00 39.09 206 LYS A O 1
ATOM 1655 N N . MET A 1 207 ? 12.857 4.311 -33.101 1.00 36.09 207 MET A N 1
ATOM 1656 C CA . MET A 1 207 ? 14.216 4.608 -33.578 1.00 36.09 207 MET A CA 1
ATOM 1657 C C . MET A 1 207 ? 14.521 3.888 -34.900 1.00 36.09 207 MET A C 1
ATOM 1659 O O . MET A 1 207 ? 15.618 3.384 -35.105 1.00 36.09 207 MET A O 1
ATOM 1663 N N . ASP A 1 208 ? 13.557 3.896 -35.822 1.00 39.12 208 ASP A N 1
ATOM 1664 C CA . ASP A 1 208 ? 13.857 3.853 -37.249 1.00 39.12 208 ASP A CA 1
ATOM 1665 C C . ASP A 1 208 ? 12.876 4.776 -37.996 1.00 39.12 208 ASP A C 1
ATOM 1667 O O . ASP A 1 208 ? 11.662 4.580 -37.957 1.00 39.12 208 ASP A O 1
ATOM 1671 N N . GLY A 1 209 ? 13.408 5.828 -38.626 1.00 37.72 209 GLY A N 1
ATOM 1672 C CA . GLY A 1 209 ? 12.687 6.676 -39.584 1.00 37.72 209 GLY A CA 1
ATOM 1673 C C . GLY A 1 209 ? 11.876 7.861 -39.031 1.00 37.72 209 GLY A C 1
ATOM 1674 O O . GLY A 1 209 ? 10.773 7.720 -38.517 1.00 37.72 209 GLY A O 1
ATOM 1675 N N . SER A 1 210 ? 12.402 9.067 -39.260 1.00 41.09 210 SER A N 1
ATOM 1676 C CA . SER A 1 210 ? 11.710 10.366 -39.222 1.00 41.09 210 SER A CA 1
ATOM 1677 C C . SER A 1 210 ? 10.258 10.331 -39.740 1.00 41.09 210 SER A C 1
ATOM 1679 O O . SER A 1 210 ? 10.007 9.963 -40.887 1.00 41.09 210 SER A O 1
ATOM 1681 N N . GLY A 1 211 ? 9.313 10.801 -38.918 1.00 37.94 211 GLY A N 1
ATOM 1682 C CA . GLY A 1 211 ? 7.937 11.103 -39.318 1.00 37.94 211 GLY A CA 1
ATOM 1683 C C . GLY A 1 211 ? 7.015 11.251 -38.109 1.00 37.94 211 GLY A C 1
ATOM 1684 O O . GLY A 1 211 ? 6.826 10.300 -37.356 1.00 37.94 211 GLY A O 1
ATOM 1685 N N . ALA A 1 212 ? 6.452 12.445 -37.900 1.00 44.44 212 ALA A N 1
ATOM 1686 C CA . ALA A 1 212 ? 5.520 12.748 -36.812 1.00 44.44 212 ALA A CA 1
ATOM 1687 C C . ALA A 1 212 ? 4.394 11.701 -36.735 1.00 44.44 212 ALA A C 1
ATOM 1689 O O . ALA A 1 212 ? 3.511 11.638 -37.591 1.00 44.44 212 ALA A O 1
ATOM 1690 N N . TYR A 1 213 ? 4.443 10.856 -35.709 1.00 42.34 213 TYR A N 1
ATOM 1691 C CA . TYR A 1 213 ? 3.520 9.740 -35.576 1.00 42.34 213 TYR A CA 1
ATOM 1692 C C . TYR A 1 213 ? 2.310 10.183 -34.760 1.00 42.34 213 TYR A C 1
ATOM 1694 O O . TYR A 1 213 ? 2.326 10.131 -33.531 1.00 42.34 213 TYR A O 1
ATOM 1702 N N . ASN A 1 214 ? 1.265 10.620 -35.455 1.00 55.84 214 ASN A N 1
ATOM 1703 C CA . ASN A 1 214 ? -0.055 10.772 -34.861 1.00 55.84 214 ASN A CA 1
ATOM 1704 C C . ASN A 1 214 ? -0.616 9.349 -34.665 1.00 55.84 214 ASN A C 1
ATOM 1706 O O . ASN A 1 214 ? -0.806 8.658 -35.672 1.00 55.84 214 ASN A O 1
ATOM 1710 N N . PRO A 1 215 ? -0.774 8.837 -33.427 1.00 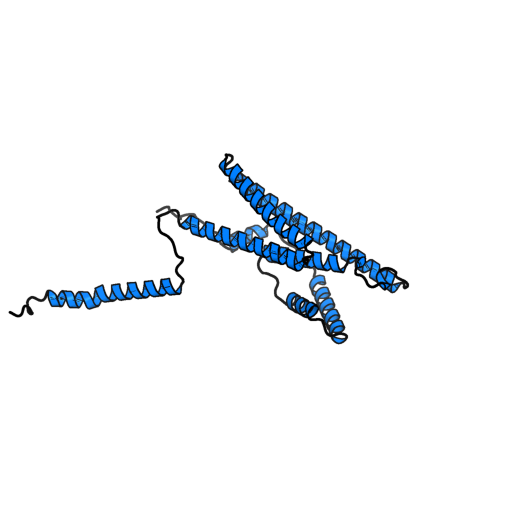55.25 215 PRO A N 1
ATOM 1711 C CA . PRO A 1 215 ? -1.241 7.472 -33.225 1.00 55.25 215 PRO A CA 1
ATOM 1712 C C . PRO A 1 215 ? -2.669 7.369 -33.758 1.00 55.25 215 PRO A C 1
ATOM 1714 O O . PRO A 1 215 ? -3.592 7.950 -33.192 1.00 55.25 215 PRO A O 1
ATOM 1717 N N . ARG A 1 216 ? -2.821 6.666 -34.883 1.00 57.88 216 ARG A N 1
ATOM 1718 C CA . ARG A 1 216 ? -4.121 6.476 -35.517 1.00 57.88 216 ARG A CA 1
ATOM 1719 C C . ARG A 1 216 ? -5.005 5.608 -34.637 1.00 57.88 216 ARG A C 1
ATOM 1721 O O . ARG A 1 216 ? -4.530 4.613 -34.087 1.00 57.88 216 ARG A O 1
ATOM 1728 N N . THR A 1 217 ? -6.278 5.965 -34.510 1.00 75.44 217 THR A N 1
ATOM 1729 C CA . THR A 1 217 ? -7.222 5.118 -33.770 1.00 75.44 217 THR A CA 1
ATOM 1730 C C . THR A 1 217 ? -7.459 3.807 -34.527 1.00 75.44 217 THR A C 1
ATOM 1732 O O . THR A 1 217 ? -7.193 3.703 -35.730 1.00 75.44 217 THR A O 1
ATOM 1735 N N . VAL A 1 218 ? -7.959 2.780 -33.836 1.00 64.75 218 VAL A N 1
ATOM 1736 C CA . VAL A 1 218 ? -8.263 1.473 -34.449 1.00 64.75 218 VAL A CA 1
ATOM 1737 C C . VAL A 1 218 ? -9.207 1.645 -35.646 1.00 64.75 218 VAL A C 1
ATOM 1739 O O . VAL A 1 218 ? -9.038 1.003 -36.682 1.00 64.75 218 VAL A O 1
ATOM 1742 N N . GLU A 1 219 ? -10.144 2.585 -35.550 1.00 75.06 219 GLU A N 1
ATOM 1743 C CA . GLU A 1 219 ? -11.101 2.934 -36.597 1.00 75.06 219 GLU A CA 1
ATOM 1744 C C . GLU A 1 219 ? -10.421 3.554 -37.825 1.00 75.06 219 GLU A C 1
ATOM 1746 O O . GLU A 1 219 ? -10.815 3.271 -38.958 1.00 75.06 219 GLU A O 1
ATOM 1751 N N . GLU A 1 220 ? -9.390 4.379 -37.630 1.00 72.88 220 GLU A N 1
ATOM 1752 C CA . GLU A 1 220 ? -8.618 4.990 -38.717 1.00 72.88 220 GLU A CA 1
ATOM 1753 C C . GLU A 1 220 ? -7.756 3.959 -39.448 1.00 72.88 220 GLU A C 1
ATOM 1755 O O . GLU A 1 220 ? -7.680 3.981 -40.679 1.00 72.88 220 GLU A O 1
ATOM 1760 N N . VAL A 1 221 ? -7.161 3.015 -38.713 1.00 74.00 221 VAL A N 1
ATOM 1761 C CA . VAL A 1 221 ? -6.422 1.886 -39.298 1.00 74.00 221 VAL A CA 1
ATOM 1762 C C . VAL A 1 221 ? -7.363 1.003 -40.114 1.00 74.00 221 VAL A C 1
ATOM 1764 O O . VAL A 1 221 ? -7.056 0.657 -41.256 1.00 74.00 221 VAL A O 1
ATOM 1767 N N . PHE A 1 222 ? -8.542 0.689 -39.575 1.00 77.31 222 PHE A N 1
ATOM 1768 C CA . PHE A 1 222 ? -9.518 -0.148 -40.268 1.00 77.31 222 PHE A CA 1
ATOM 1769 C C . PHE A 1 222 ? -10.070 0.533 -41.530 1.00 77.31 222 PHE A C 1
ATOM 1771 O O . PHE A 1 222 ? -10.268 -0.114 -42.562 1.00 77.31 222 PHE A O 1
ATOM 1778 N N . ARG A 1 223 ? -10.272 1.856 -41.482 1.00 80.12 223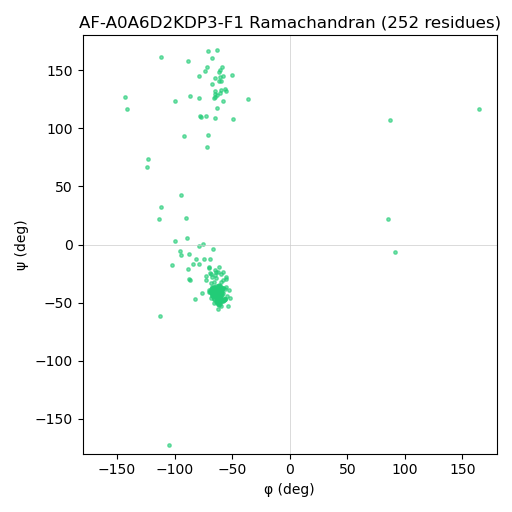 ARG A N 1
ATOM 1779 C CA . ARG A 1 223 ? -10.712 2.656 -42.633 1.00 80.12 223 ARG A CA 1
ATOM 1780 C C . ARG A 1 223 ? -9.645 2.726 -43.725 1.00 80.12 223 ARG A C 1
ATOM 1782 O O . ARG A 1 223 ? -9.985 2.528 -44.891 1.00 80.12 223 ARG A O 1
ATOM 1789 N N . ASP A 1 224 ? -8.381 2.951 -43.361 1.00 78.69 224 ASP A N 1
ATOM 1790 C CA . ASP A 1 224 ? -7.264 2.989 -44.318 1.00 78.69 224 ASP A CA 1
ATOM 1791 C C . ASP A 1 224 ? -7.054 1.609 -44.963 1.00 78.69 224 ASP A C 1
ATOM 1793 O O . ASP A 1 224 ? -6.974 1.490 -46.186 1.00 78.69 224 ASP A O 1
ATOM 1797 N N . PHE A 1 225 ? -7.100 0.535 -44.167 1.00 87.44 225 PHE A N 1
ATOM 1798 C CA . PHE A 1 225 ? -7.051 -0.835 -44.679 1.00 87.44 225 PHE A CA 1
ATOM 1799 C C . PHE A 1 225 ? -8.181 -1.120 -45.679 1.00 87.44 225 PHE A C 1
ATOM 1801 O O . PHE A 1 225 ? -7.929 -1.630 -46.773 1.00 87.44 225 PHE A O 1
ATOM 1808 N N . LYS A 1 226 ? -9.426 -0.750 -45.347 1.00 88.94 226 LYS A N 1
ATOM 1809 C CA . LYS A 1 226 ? -10.578 -0.939 -46.240 1.00 88.94 226 LYS A CA 1
ATOM 1810 C C . LYS A 1 226 ? -10.413 -0.161 -47.549 1.00 88.94 226 LYS A C 1
ATOM 1812 O O . LYS A 1 226 ? -10.686 -0.721 -48.609 1.00 88.94 226 LYS A O 1
ATOM 1817 N N . GLY A 1 227 ? -9.942 1.086 -47.483 1.00 88.75 227 GLY A N 1
ATOM 1818 C CA . GLY A 1 227 ? -9.686 1.925 -48.657 1.00 88.75 227 GLY A CA 1
ATOM 1819 C C . GLY A 1 227 ? -8.610 1.338 -49.572 1.00 88.75 227 GLY A C 1
ATOM 1820 O O . GLY A 1 227 ? -8.841 1.172 -50.769 1.00 88.75 227 GLY A O 1
ATOM 1821 N N . ARG A 1 228 ? -7.470 0.927 -49.006 1.00 89.94 228 ARG A N 1
ATOM 1822 C CA . ARG A 1 228 ? -6.369 0.315 -49.768 1.00 89.94 228 ARG A CA 1
ATOM 1823 C C . ARG A 1 228 ? -6.759 -1.023 -50.378 1.00 89.94 228 ARG A C 1
ATOM 1825 O O . ARG A 1 228 ? -6.480 -1.260 -51.548 1.00 89.94 228 ARG A O 1
ATOM 1832 N N . ARG A 1 229 ? -7.459 -1.878 -49.625 1.00 91.31 229 ARG A N 1
ATOM 1833 C CA . ARG A 1 229 ? -7.975 -3.152 -50.141 1.00 91.31 229 ARG A CA 1
ATOM 1834 C C . ARG A 1 229 ? -8.964 -2.930 -51.286 1.00 91.31 229 ARG A C 1
ATOM 1836 O O . ARG A 1 229 ? -8.893 -3.644 -52.279 1.00 91.31 229 ARG A O 1
ATOM 1843 N N . ALA A 1 230 ? -9.867 -1.954 -51.169 1.00 89.19 230 ALA A N 1
ATOM 1844 C CA . ALA A 1 230 ? -10.806 -1.620 -52.238 1.00 89.19 230 ALA A CA 1
ATOM 1845 C C . ALA A 1 230 ? -10.085 -1.106 -53.495 1.00 89.19 230 ALA A C 1
ATOM 1847 O O . ALA A 1 230 ? -10.407 -1.553 -54.591 1.00 89.19 230 ALA A O 1
ATOM 1848 N N . GLY A 1 231 ? -9.079 -0.239 -53.335 1.00 88.19 231 GLY A N 1
ATOM 1849 C CA . GLY A 1 231 ? -8.250 0.240 -54.444 1.00 88.19 231 GLY A CA 1
ATOM 1850 C C . GLY A 1 231 ? -7.476 -0.887 -55.128 1.00 88.19 231 GLY A C 1
ATOM 1851 O O . GLY A 1 231 ? -7.470 -0.972 -56.349 1.00 88.19 231 GLY A O 1
ATOM 1852 N N . MET A 1 232 ? -6.899 -1.804 -54.348 1.00 88.44 232 MET A N 1
ATOM 1853 C CA . MET A 1 232 ? -6.172 -2.956 -54.882 1.00 88.44 232 MET A CA 1
ATOM 1854 C C . MET A 1 232 ? -7.095 -3.921 -55.636 1.00 88.44 232 MET A C 1
ATOM 1856 O O . MET A 1 232 ? -6.737 -4.392 -56.708 1.00 88.44 232 MET A O 1
ATOM 1860 N N . ILE A 1 233 ? -8.299 -4.186 -55.115 1.00 84.06 233 ILE A N 1
ATOM 1861 C CA . ILE A 1 233 ? -9.297 -4.995 -55.826 1.00 84.06 233 ILE A CA 1
ATOM 1862 C C . ILE A 1 233 ? -9.711 -4.297 -57.123 1.00 84.06 233 ILE A C 1
ATOM 1864 O O . ILE A 1 233 ? -9.649 -4.927 -58.170 1.00 84.06 233 ILE A O 1
ATOM 1868 N N . LYS A 1 234 ? -10.051 -3.001 -57.082 1.00 87.00 234 LYS A N 1
ATOM 1869 C CA . LYS A 1 234 ? -10.432 -2.237 -58.278 1.00 87.00 234 LYS A CA 1
ATOM 1870 C C . LYS A 1 234 ? -9.338 -2.285 -59.351 1.00 87.00 234 LYS A C 1
ATOM 1872 O O . LYS A 1 234 ? -9.648 -2.612 -60.493 1.00 87.00 234 LYS A O 1
ATOM 1877 N N . ALA A 1 235 ? -8.083 -2.061 -58.962 1.00 78.62 235 ALA A N 1
ATOM 1878 C CA . ALA A 1 235 ? -6.939 -2.115 -59.866 1.00 78.62 235 ALA A CA 1
ATOM 1879 C C . ALA A 1 235 ? -6.789 -3.491 -60.527 1.00 78.62 235 ALA A C 1
ATOM 1881 O O . ALA A 1 235 ? -6.547 -3.577 -61.723 1.00 78.62 235 ALA A O 1
ATOM 1882 N N . LEU A 1 236 ? -6.959 -4.572 -59.760 1.00 77.75 236 LEU A N 1
ATOM 1883 C CA . LEU A 1 236 ? -6.750 -5.939 -60.244 1.00 77.75 236 LEU A CA 1
ATOM 1884 C C . LEU A 1 236 ? -7.955 -6.541 -60.973 1.00 77.75 236 LEU A C 1
ATOM 1886 O O . LEU A 1 236 ? -7.792 -7.545 -61.662 1.00 77.75 236 LEU A O 1
ATOM 1890 N N . THR A 1 237 ? -9.153 -5.976 -60.819 1.00 78.44 237 THR A N 1
ATOM 1891 C CA . THR A 1 237 ? -10.364 -6.499 -61.465 1.00 78.44 237 THR A CA 1
ATOM 1892 C C . THR A 1 237 ? -10.903 -5.547 -62.518 1.00 78.44 237 THR A C 1
ATOM 1894 O O . THR A 1 237 ? -10.986 -5.897 -63.691 1.00 78.44 237 THR A O 1
ATOM 1897 N N . THR A 1 238 ? -11.276 -4.341 -62.101 1.00 78.19 238 THR A N 1
ATOM 1898 C CA . THR A 1 238 ? -12.044 -3.402 -62.920 1.00 78.19 238 THR A CA 1
ATOM 1899 C C . THR A 1 238 ? -11.124 -2.637 -63.861 1.00 78.19 238 THR A C 1
ATOM 1901 O O . THR A 1 238 ? -11.380 -2.602 -65.060 1.00 78.19 238 THR A O 1
ATOM 1904 N N . ASP A 1 239 ? -10.011 -2.115 -63.342 1.00 78.12 239 ASP A N 1
ATOM 1905 C CA . ASP A 1 239 ? -9.082 -1.309 -64.137 1.00 78.12 239 ASP A CA 1
ATOM 1906 C C . ASP A 1 239 ? -8.297 -2.189 -65.126 1.00 78.12 239 ASP A C 1
ATOM 1908 O O . ASP A 1 239 ? -7.996 -1.750 -66.229 1.00 78.12 239 ASP A O 1
ATOM 1912 N N . VAL A 1 240 ? -8.032 -3.462 -64.792 1.00 72.12 240 VAL A N 1
ATOM 1913 C CA . VAL A 1 240 ? -7.466 -4.444 -65.741 1.00 72.12 240 VAL A CA 1
ATOM 1914 C C . VAL A 1 240 ? -8.438 -4.752 -66.882 1.00 72.12 240 VAL A C 1
ATOM 1916 O O . VAL A 1 240 ? -8.000 -4.854 -68.025 1.00 72.12 240 VAL A O 1
ATOM 1919 N N . GLN A 1 241 ? -9.744 -4.877 -66.613 1.00 67.44 241 GLN A N 1
ATOM 1920 C CA . GLN A 1 241 ? -10.749 -5.053 -67.671 1.00 67.44 241 GLN A CA 1
ATOM 1921 C C . GLN A 1 241 ? -10.860 -3.818 -68.573 1.00 67.44 241 GLN A C 1
ATOM 1923 O O . GLN A 1 241 ? -10.979 -3.958 -69.788 1.00 67.44 241 GLN A O 1
ATOM 1928 N N . GLU A 1 242 ? -10.804 -2.620 -67.994 1.00 68.06 242 GLU A N 1
ATOM 1929 C CA . GLU A 1 242 ? -10.846 -1.356 -68.732 1.00 68.06 242 GLU A CA 1
ATOM 1930 C C . GLU A 1 242 ? -9.566 -1.144 -69.560 1.00 68.06 242 GLU A C 1
ATOM 1932 O O . GLU A 1 242 ? -9.641 -0.786 -70.733 1.00 68.06 242 GLU A O 1
ATOM 1937 N N . PHE A 1 243 ? -8.400 -1.491 -69.005 1.00 65.19 243 PHE A N 1
ATOM 1938 C CA . PHE A 1 243 ? -7.121 -1.511 -69.716 1.00 65.19 243 PHE A CA 1
ATOM 1939 C C . PHE A 1 243 ? -7.125 -2.503 -70.885 1.00 65.19 243 PHE A C 1
ATOM 1941 O O . PHE A 1 243 ? -6.715 -2.151 -71.987 1.00 65.19 243 PHE A O 1
ATOM 1948 N N . TYR A 1 244 ? -7.641 -3.720 -70.684 1.00 64.50 244 TYR A N 1
ATOM 1949 C CA . TYR A 1 244 ? -7.780 -4.696 -71.769 1.00 64.50 244 TYR A CA 1
ATOM 1950 C C . TYR A 1 244 ? -8.716 -4.206 -72.878 1.00 64.50 244 TYR A C 1
ATOM 1952 O O . TYR A 1 244 ? -8.414 -4.416 -74.047 1.00 64.50 244 TYR A O 1
ATOM 1960 N N . ARG A 1 245 ? -9.810 -3.517 -72.530 1.00 63.81 245 ARG A N 1
ATOM 1961 C CA . ARG A 1 245 ? -10.712 -2.879 -73.502 1.00 63.81 245 ARG A CA 1
ATOM 1962 C C . ARG A 1 245 ? -10.022 -1.793 -74.327 1.00 63.81 245 ARG A C 1
ATOM 1964 O O . ARG A 1 245 ? -10.225 -1.734 -75.530 1.00 63.81 245 ARG A O 1
ATOM 1971 N N . LEU A 1 246 ? -9.189 -0.965 -73.698 1.00 60.12 246 LEU A N 1
ATOM 1972 C CA . LEU A 1 246 ? -8.416 0.083 -74.380 1.00 60.12 246 LEU A CA 1
ATOM 1973 C C . LEU A 1 246 ? -7.297 -0.474 -75.276 1.00 60.12 246 LEU A C 1
ATOM 1975 O O . LEU A 1 246 ? -6.805 0.232 -76.153 1.00 60.12 246 LEU A O 1
ATOM 1979 N N . CYS A 1 247 ? -6.880 -1.720 -75.048 1.00 59.81 247 CYS A N 1
ATOM 1980 C CA . CYS A 1 247 ? -5.880 -2.418 -75.850 1.00 59.81 247 CYS A CA 1
ATOM 1981 C C . CYS A 1 247 ? -6.485 -3.391 -76.875 1.00 59.81 247 CYS A C 1
ATOM 1983 O O . CYS A 1 247 ? -5.715 -4.067 -77.558 1.00 59.81 247 CYS A O 1
ATOM 1985 N N . ASP A 1 248 ? -7.815 -3.473 -76.997 1.00 56.72 248 ASP A N 1
ATOM 1986 C CA . ASP A 1 248 ? -8.476 -4.237 -78.055 1.00 56.72 248 ASP A CA 1
ATOM 1987 C C . ASP A 1 248 ? -8.409 -3.432 -79.370 1.00 56.72 248 ASP A C 1
ATOM 1989 O O . ASP A 1 248 ? -9.051 -2.383 -79.490 1.00 56.72 248 ASP A O 1
ATOM 1993 N N . PRO A 1 249 ? -7.623 -3.865 -80.374 1.00 56.53 249 PRO A N 1
ATOM 1994 C CA . PRO A 1 249 ? -7.430 -3.110 -81.612 1.00 56.53 249 PRO A CA 1
ATOM 1995 C C . PRO A 1 249 ? -8.704 -2.998 -82.474 1.00 56.53 249 PRO A C 1
ATOM 1997 O O . PRO A 1 249 ? -8.676 -2.328 -83.505 1.00 56.53 249 PRO A O 1
ATOM 2000 N N . GLY A 1 250 ? -9.812 -3.640 -82.076 1.00 61.00 250 GLY A N 1
ATOM 2001 C CA . GLY A 1 250 ? -11.107 -3.588 -82.759 1.00 61.00 250 GLY A CA 1
ATOM 2002 C C . GLY A 1 250 ? -11.984 -2.363 -82.464 1.00 61.00 250 GLY A C 1
ATOM 2003 O O . GLY A 1 250 ? -12.940 -2.145 -83.204 1.00 61.00 250 GLY A O 1
ATOM 2004 N N . GLU A 1 251 ? -11.680 -1.549 -81.442 1.00 53.69 251 GLU A N 1
ATOM 2005 C CA . GLU A 1 251 ? -12.455 -0.332 -81.104 1.00 53.69 251 GLU A CA 1
ATOM 2006 C C . GLU A 1 251 ? -11.682 0.986 -81.314 1.00 53.69 251 GLU A C 1
ATOM 2008 O O . GLU A 1 251 ? -12.059 2.039 -80.798 1.00 53.69 251 GLU A O 1
ATOM 2013 N N . CYS A 1 252 ? -10.640 0.987 -82.152 1.00 44.94 252 CYS A N 1
ATOM 2014 C CA . CYS A 1 252 ? -10.199 2.227 -82.792 1.00 44.94 252 CYS A CA 1
ATOM 2015 C C . CYS A 1 252 ? -11.228 2.635 -83.861 1.00 44.94 252 CYS A C 1
ATOM 2017 O O . CYS A 1 252 ? -11.071 2.324 -85.041 1.00 44.94 252 CYS A O 1
ATOM 2019 N N . PHE A 1 253 ? -12.290 3.328 -83.446 1.00 44.94 253 PHE A N 1
ATOM 2020 C CA . PHE A 1 253 ? -13.119 4.098 -84.371 1.00 44.94 253 PHE A CA 1
ATOM 2021 C C . PHE A 1 253 ? -12.262 5.211 -84.998 1.00 44.94 253 PHE A C 1
ATOM 2023 O O . PHE A 1 253 ? -11.745 6.078 -84.289 1.00 44.94 253 PHE A O 1
ATOM 2030 N N . PHE A 1 254 ? -12.098 5.147 -86.322 1.00 44.19 254 PHE A N 1
ATOM 2031 C CA . PHE A 1 254 ? -11.934 6.337 -87.161 1.00 44.19 254 PHE A CA 1
ATOM 2032 C C . PHE A 1 254 ? -13.206 7.190 -87.112 1.00 44.19 254 PHE A C 1
ATOM 2034 O O . PHE A 1 254 ? -14.303 6.596 -86.986 1.00 44.19 254 PHE A O 1
#

Sequence (254 aa):
MASTEGLVPITRAFLASYYDKYPFPPLSDDVSRLSSDMSSLIQLLAQQSSPSQGETCLIDEANQPPPHKIDENMWKNREQMEEILFLLQPSRWPVQLREPSTSEDSQLSSILRNLKDNFDNALTALISFQTKNSERVFSTVMTYMPQDFRGTLIRQQKERSERNKQAEVDALVSSGGSIRDTYALLWKQQMERRRQLAQLGSATEKMDGSGAYNPRTVEEVFRDFKGRRAGMIKALTTDVQEFYRLCDPGECFF

Mean predicted aligned error: 13.56 Å

InterPro domains:
  IPR021998 Alfin, N-terminal [PF12165] (217-250)

Solvent-accessible surface area (backbone atoms only — not comparable to full-atom values): 14904 Å² total; per-residue (Å²): 130,87,80,67,82,88,68,75,79,91,39,74,66,62,62,51,56,64,49,70,82,59,81,74,80,78,78,61,72,61,54,63,51,52,52,52,53,50,54,52,53,51,54,58,51,48,74,79,43,80,71,51,75,70,52,46,53,50,54,53,57,71,71,47,82,77,61,89,46,67,69,58,34,57,49,49,52,49,51,53,44,51,52,50,49,58,61,52,33,70,90,67,46,59,68,55,51,69,58,49,88,48,74,65,36,46,50,52,39,51,51,49,49,53,51,35,52,52,45,52,52,50,48,51,50,50,52,51,49,53,51,54,51,51,50,52,54,48,55,56,54,54,74,76,48,58,95,49,72,66,36,52,50,53,50,52,53,49,52,51,52,52,51,53,56,49,50,54,49,52,49,40,52,74,72,67,49,51,70,67,54,51,52,51,50,55,48,51,55,51,52,49,53,52,50,52,50,52,50,49,55,64,46,65,75,54,80,67,76,94,68,92,77,74,84,70,52,73,67,53,52,52,50,52,50,51,52,53,52,50,50,52,48,40,50,71,53,55,48,46,52,52,50,51,58,74,66,41,85,86,72,72,76,127

Secondary structure (DSSP, 8-state):
----TT-----HHHHHHTGGGSPPPPPPHHHHHHHHHHHHHHHHHHHHSPPPHHHHHHHHHHTSPPPSSHHHHHHHHHHHHHHHHHHT-GGGS-HHHHS--SHHHHHHHHHHHHHHHHHHHHHHHHHHHHHHHHHHHHHHHHHHS-SSHHHHHHHHHHHHHHHHHHHHHHHHHHTT--HHHHHHHHHHHHHHHHHHHHHHHHHHTT-S---------HHHHHHHHHHHHHHHHHIIIIIHHHHHHHT-GGG---

Foldseek 3Di:
DPDCPPPDDPDPVVVVVVCVVPDDDDDDPVVVVVVVVVVVVVVVVCVVPPDDPVVVVVVVVVPDDADPDPVSNLLVLLLVLVVLLVCLPLVNDDPCLVPPPDPVSPVVVVVSVVVNVVSVVVNVVSVVVVVVVVVVVVVVVLVVADPDVVSVVVVVVVVVVVVVLVVVLVVCVVVVHDSVRSSVSVVVVVVVVVVVVVVVVVVVVVVPDDDPDPPDDPVRVVVVVVVVVVVVCCVVPVVVVVVVVVVPPVPPDD